Protein AF-A0A432UF17-F1 (afdb_monomer_lite)

Secondary structure (DSSP, 8-state):
---HHHHH-TT-PPPPGGG--EETTTEE--HHHHHHHH---TT--STT-EEEEEEEEEHHHHHHHHTT-HHHHHHHHHHHHHHHHHHHHHHHHHHHHHHHHH-HHHHHH---STTEEEEEEEE-HHHHHHHTT-TTGGGSHHHHHHHHHHHHHHHHHHHHHHHHHSS-EEEE----HHHHHHHHHHHHHHHHHHHHHHTTSS-S--SS-HHHHHHHHHHHHHHGGGGG---------

Sequence (237 aa):
KPSVYKQKNPYIKPFDEGMIYSNCCRMLFNISQVEAVTGSNPFHSGSGVGGIGVYAINMNRLLFLAKDDFDFLKEMINYLMDVGARALQRKREWLRKHWKDLFPYLSFYQKDDKSLFNIFSVVGVHEGMINAGFKGGLFNDDAKDYAHQIAQYLYEKLHQFMERDGVLYSLEYAPSENAACKMAQKDLSFANAVYEVIEGSRSLNISEDTVLNKFIERSILRFGSKLFDLVEVEGEG

Structure (mmCIF, N/CA/C/O backbone):
data_AF-A0A432UF17-F1
#
_entry.id   AF-A0A432UF17-F1
#
loop_
_atom_site.group_PDB
_atom_site.id
_atom_site.type_symbol
_atom_site.label_atom_id
_atom_site.label_alt_id
_atom_site.label_comp_id
_atom_site.label_asym_id
_atom_site.label_entity_id
_atom_site.label_seq_id
_atom_site.pdbx_PDB_ins_code
_atom_site.Cartn_x
_atom_site.Cartn_y
_atom_site.Cartn_z
_atom_site.occupancy
_atom_site.B_iso_or_equiv
_atom_site.auth_seq_id
_atom_site.auth_comp_id
_atom_site.auth_asym_id
_atom_site.auth_atom_id
_atom_site.pdbx_PDB_model_num
ATOM 1 N N . LYS A 1 1 ? -6.445 -30.522 -5.587 1.00 43.44 1 LYS A N 1
ATOM 2 C CA . LYS A 1 1 ? -7.810 -29.986 -5.834 1.00 43.44 1 LYS A CA 1
ATOM 3 C C . LYS A 1 1 ? -7.670 -28.637 -6.538 1.00 43.44 1 LYS A C 1
ATOM 5 O O . LYS A 1 1 ? -6.742 -27.920 -6.175 1.00 43.44 1 LYS A O 1
ATOM 10 N N . PRO A 1 2 ? -8.505 -28.293 -7.534 1.00 58.16 2 PRO A N 1
ATOM 11 C CA . PRO A 1 2 ? -8.496 -26.948 -8.102 1.00 58.16 2 PRO A CA 1
ATOM 12 C C . PRO A 1 2 ? -8.744 -25.934 -6.979 1.00 58.16 2 PRO A C 1
ATOM 14 O O . PRO A 1 2 ? -9.627 -26.143 -6.151 1.00 58.16 2 PRO A O 1
ATOM 17 N N . SER A 1 3 ? -7.930 -24.883 -6.909 1.00 64.06 3 SER A N 1
ATOM 18 C CA . SER A 1 3 ? -8.107 -23.824 -5.913 1.00 64.06 3 SER A CA 1
ATOM 19 C C . SER A 1 3 ? -9.424 -23.095 -6.181 1.00 64.06 3 SER A C 1
ATOM 21 O O . SER A 1 3 ? -9.610 -22.578 -7.283 1.00 64.06 3 SER A O 1
ATOM 23 N N . VAL A 1 4 ? -10.319 -23.028 -5.187 1.00 73.38 4 VAL A N 1
ATOM 24 C CA . VAL A 1 4 ? -11.588 -22.273 -5.266 1.00 73.38 4 VAL A CA 1
ATOM 25 C C . VAL A 1 4 ? -11.324 -20.809 -5.646 1.00 73.38 4 VAL A C 1
ATOM 27 O O . VAL A 1 4 ? -12.081 -20.203 -6.398 1.00 73.38 4 VAL A O 1
ATOM 30 N N . TYR A 1 5 ? -10.174 -20.267 -5.240 1.00 66.06 5 TYR A N 1
ATOM 31 C CA . TYR A 1 5 ? -9.763 -18.901 -5.557 1.00 66.06 5 TYR A CA 1
ATOM 32 C C . TYR A 1 5 ? -9.500 -18.649 -7.050 1.00 66.06 5 TYR A C 1
ATOM 34 O O . TYR A 1 5 ? -9.606 -17.506 -7.484 1.00 66.06 5 TYR A O 1
ATOM 42 N N . LYS A 1 6 ? -9.214 -19.686 -7.856 1.00 63.66 6 LYS A N 1
ATOM 43 C CA . LYS A 1 6 ? -9.103 -19.546 -9.324 1.00 63.66 6 LYS A CA 1
ATOM 44 C C . LYS A 1 6 ? -10.455 -19.274 -9.987 1.00 63.66 6 LYS A C 1
ATOM 46 O O . LYS A 1 6 ? -10.492 -18.669 -11.046 1.00 63.66 6 LYS A O 1
ATOM 51 N N . GLN A 1 7 ? -11.553 -19.737 -9.385 1.00 66.75 7 GLN A N 1
ATOM 52 C CA . GLN A 1 7 ? -12.904 -19.452 -9.882 1.00 66.75 7 GLN A CA 1
ATOM 53 C C . GLN A 1 7 ? -13.357 -18.048 -9.483 1.00 66.75 7 GLN A C 1
ATOM 55 O O . GLN A 1 7 ? -14.086 -17.405 -10.229 1.00 66.75 7 GLN A O 1
ATOM 60 N N . LYS A 1 8 ? -12.915 -17.579 -8.310 1.00 67.38 8 LYS A N 1
ATOM 61 C CA . LYS A 1 8 ? -13.297 -16.273 -7.776 1.00 67.38 8 LYS A CA 1
ATOM 62 C C . LYS A 1 8 ? -12.530 -15.123 -8.447 1.00 67.38 8 LYS A C 1
ATOM 64 O O . LYS A 1 8 ? -13.160 -14.137 -8.805 1.00 67.38 8 LYS A O 1
ATOM 69 N N . ASN A 1 9 ? -11.220 -15.252 -8.698 1.00 65.12 9 ASN A N 1
ATOM 70 C CA . ASN A 1 9 ? -10.409 -14.183 -9.299 1.00 65.12 9 ASN A CA 1
ATOM 71 C C . ASN A 1 9 ? -9.999 -14.489 -10.758 1.00 65.12 9 ASN A C 1
ATOM 73 O O . ASN A 1 9 ? -9.101 -15.312 -10.965 1.00 65.12 9 ASN A O 1
ATOM 77 N N . PRO A 1 10 ? -10.562 -13.784 -11.764 1.00 68.38 10 PRO A N 1
ATOM 78 C CA . PRO A 1 10 ? -10.253 -14.018 -13.180 1.00 68.38 10 PRO A CA 1
ATOM 79 C C . PRO A 1 10 ? -8.818 -13.620 -13.569 1.00 68.38 10 PRO A C 1
ATOM 81 O O . PRO A 1 10 ? -8.320 -14.041 -14.615 1.00 68.38 10 PRO A O 1
ATOM 84 N N . TYR A 1 11 ? -8.135 -12.834 -12.732 1.00 65.38 11 TYR A N 1
ATOM 85 C CA . TYR A 1 11 ? -6.747 -12.424 -12.934 1.00 65.38 11 TYR A CA 1
ATOM 86 C C . TYR A 1 11 ? -5.737 -13.476 -12.450 1.00 65.38 11 TYR A C 1
ATOM 88 O O . TYR A 1 11 ? -4.588 -13.456 -12.893 1.00 65.38 11 TYR A O 1
ATOM 96 N N . ILE A 1 12 ? -6.140 -14.427 -11.591 1.00 62.22 12 ILE A N 1
ATOM 97 C CA . ILE A 1 12 ? -5.272 -15.535 -11.156 1.00 62.22 12 ILE A CA 1
ATOM 98 C C . ILE A 1 12 ? -5.230 -16.588 -12.263 1.00 62.22 12 ILE A C 1
ATOM 100 O O . ILE A 1 12 ? -5.958 -17.584 -12.258 1.00 62.22 12 ILE A O 1
ATOM 104 N N . LYS A 1 13 ? -4.331 -16.380 -13.222 1.00 60.72 13 LYS A N 1
ATOM 105 C CA . LYS A 1 13 ? -3.987 -17.401 -14.211 1.00 60.72 13 LYS A CA 1
ATOM 106 C C . LYS A 1 13 ? -2.941 -18.346 -13.611 1.00 60.72 13 LYS A C 1
ATOM 108 O O . LYS A 1 13 ? -2.015 -17.870 -12.953 1.00 60.72 13 LYS A O 1
ATOM 113 N N . PRO A 1 14 ? -3.068 -19.676 -13.790 1.00 54.44 14 PRO A N 1
ATOM 114 C CA . PRO A 1 14 ? -1.974 -20.587 -13.478 1.00 54.44 14 PRO A CA 1
ATOM 115 C C . PRO A 1 14 ? -0.735 -20.114 -14.237 1.00 54.44 14 PRO A C 1
ATOM 117 O O . PRO A 1 14 ? -0.811 -19.895 -15.446 1.00 54.44 14 PRO A O 1
ATOM 120 N N . PHE A 1 15 ? 0.373 -19.914 -13.532 1.00 55.66 15 PHE A N 1
ATOM 121 C CA . PHE A 1 15 ? 1.648 -19.738 -14.206 1.00 55.66 15 PHE A CA 1
ATOM 122 C C . PHE A 1 15 ? 1.973 -21.033 -14.964 1.00 55.66 15 PHE A C 1
ATOM 124 O O . PHE A 1 15 ? 1.706 -22.121 -14.450 1.00 55.66 15 PHE A O 1
ATOM 131 N N . ASP A 1 16 ? 2.519 -20.917 -16.172 1.00 57.22 16 ASP A N 1
ATOM 132 C CA . ASP A 1 16 ? 3.169 -22.053 -16.823 1.00 57.22 16 ASP A CA 1
ATOM 133 C C . ASP A 1 16 ? 4.426 -22.384 -16.011 1.00 57.22 16 ASP A C 1
ATOM 135 O O . ASP A 1 16 ? 5.262 -21.508 -15.796 1.00 57.22 16 ASP A O 1
ATOM 139 N N . GLU A 1 17 ? 4.534 -23.616 -15.510 1.00 53.94 17 GLU A N 1
ATOM 140 C CA . GLU A 1 17 ? 5.629 -24.054 -14.635 1.00 53.94 17 GLU A CA 1
ATOM 141 C C . GLU A 1 17 ? 7.004 -23.873 -15.296 1.00 53.94 17 GLU A C 1
ATOM 143 O O . GLU A 1 17 ? 7.976 -23.585 -14.599 1.00 53.94 17 GLU A O 1
ATOM 148 N N . GLY A 1 18 ? 7.084 -23.952 -16.631 1.00 56.78 18 GLY A N 1
ATOM 149 C CA . GLY A 1 18 ? 8.314 -23.685 -17.386 1.00 56.78 18 GLY A CA 1
ATOM 150 C C . GLY A 1 18 ? 8.698 -22.202 -17.472 1.00 56.78 18 GLY A C 1
ATOM 151 O O . GLY A 1 18 ? 9.812 -21.884 -17.881 1.00 56.78 18 GLY A O 1
ATOM 152 N N . MET A 1 19 ? 7.794 -21.302 -17.075 1.00 50.56 19 MET A N 1
ATOM 153 C CA . MET A 1 19 ? 7.903 -19.847 -17.222 1.00 50.56 19 MET A CA 1
ATOM 154 C C . MET A 1 19 ? 7.902 -19.103 -15.875 1.00 50.56 19 MET A C 1
ATOM 156 O O . MET A 1 19 ? 7.700 -17.887 -15.836 1.00 50.56 19 MET A O 1
ATOM 160 N N . ILE A 1 20 ? 8.113 -19.810 -14.760 1.00 52.66 20 ILE A N 1
ATOM 161 C CA . ILE A 1 20 ? 8.266 -19.210 -13.429 1.00 52.66 20 ILE A CA 1
ATOM 162 C C . ILE A 1 20 ? 9.752 -19.133 -13.099 1.00 52.66 20 ILE A C 1
ATOM 164 O O . ILE A 1 20 ? 10.395 -20.149 -12.843 1.00 52.66 20 ILE A O 1
ATOM 168 N N . TYR A 1 21 ? 10.284 -17.917 -13.024 1.00 54.19 21 TYR A N 1
ATOM 169 C CA . TYR A 1 21 ? 11.618 -17.675 -12.482 1.00 54.19 21 TYR A CA 1
ATOM 170 C C . TYR A 1 21 ? 11.508 -16.864 -11.195 1.00 54.19 21 TYR A C 1
ATOM 172 O O . TYR A 1 21 ? 10.8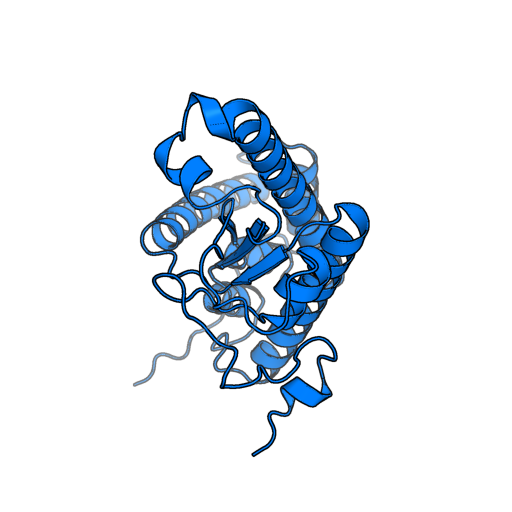16 -15.849 -11.143 1.00 54.19 21 TYR A O 1
ATOM 180 N N . SER A 1 22 ? 12.206 -17.308 -10.150 1.00 50.75 22 SER A N 1
ATOM 181 C CA . SER A 1 22 ? 12.380 -16.520 -8.935 1.00 50.75 22 SER A CA 1
ATOM 182 C C . SER A 1 22 ? 13.585 -15.601 -9.097 1.00 50.75 22 SER A C 1
ATOM 184 O O . SER A 1 22 ? 14.724 -16.072 -9.094 1.00 50.75 22 SER A O 1
ATOM 186 N N . ASN A 1 23 ? 13.349 -14.295 -9.190 1.00 56.03 23 ASN A N 1
ATOM 187 C CA . ASN A 1 23 ? 14.426 -13.314 -9.080 1.00 56.03 23 ASN A CA 1
ATOM 188 C C . ASN A 1 23 ? 14.520 -12.846 -7.619 1.00 56.03 23 ASN A C 1
ATOM 190 O O . ASN A 1 23 ? 13.610 -12.209 -7.094 1.00 56.03 23 ASN A O 1
ATOM 194 N N . CYS A 1 24 ? 15.621 -13.185 -6.944 1.00 61.66 24 CYS A N 1
ATOM 195 C CA . CYS A 1 24 ? 15.834 -12.954 -5.506 1.00 61.66 24 CYS A CA 1
ATOM 196 C C . CYS A 1 24 ? 14.867 -13.757 -4.602 1.00 61.66 24 CYS A C 1
ATOM 198 O O . CYS A 1 24 ? 14.551 -14.905 -4.898 1.00 61.66 24 CYS A O 1
ATOM 200 N N . CYS A 1 25 ? 14.463 -13.204 -3.450 1.00 53.62 25 CYS A N 1
ATOM 201 C CA . CYS A 1 25 ? 13.897 -13.977 -2.338 1.00 53.62 25 CYS A CA 1
ATOM 202 C C . CYS A 1 25 ? 12.529 -14.622 -2.627 1.00 53.62 25 CYS A C 1
ATOM 204 O O . CYS A 1 25 ? 12.272 -15.722 -2.143 1.00 53.62 25 CYS A O 1
ATOM 206 N N . ARG A 1 26 ? 11.623 -13.939 -3.346 1.00 59.12 26 ARG A N 1
ATOM 207 C CA . ARG A 1 26 ? 10.256 -14.445 -3.611 1.00 59.12 26 ARG A CA 1
ATOM 208 C C . ARG A 1 26 ? 9.525 -13.769 -4.785 1.00 59.12 26 ARG A C 1
ATOM 210 O O . ARG A 1 26 ? 8.308 -13.899 -4.879 1.00 59.12 26 ARG A O 1
ATOM 217 N N . MET A 1 27 ? 10.240 -13.044 -5.654 1.00 59.09 27 MET A N 1
ATOM 218 C CA . MET A 1 27 ? 9.647 -12.364 -6.815 1.00 59.09 27 MET A CA 1
ATOM 219 C C . MET A 1 27 ? 9.126 -13.416 -7.799 1.00 59.09 27 MET A C 1
ATOM 221 O O . MET A 1 27 ? 9.910 -14.232 -8.282 1.00 59.09 27 MET A O 1
ATOM 225 N N . LEU A 1 28 ? 7.825 -13.407 -8.086 1.00 59.22 28 LEU A N 1
ATOM 226 C CA . LEU A 1 28 ? 7.188 -14.302 -9.054 1.00 59.22 28 LEU A CA 1
ATOM 227 C C . LEU A 1 28 ? 6.555 -13.454 -10.156 1.00 59.22 28 LEU A C 1
ATOM 229 O O . LEU A 1 28 ? 5.745 -12.572 -9.874 1.00 59.22 28 LEU A O 1
ATOM 233 N N . PHE A 1 29 ? 6.901 -13.729 -11.408 1.00 63.50 29 PHE A N 1
ATOM 234 C CA . PHE A 1 29 ? 6.342 -13.037 -12.567 1.00 63.50 29 PHE A CA 1
ATOM 235 C C . PHE A 1 29 ? 5.969 -14.032 -13.662 1.00 63.50 29 PHE A C 1
ATOM 237 O O . PHE A 1 29 ? 6.517 -15.129 -13.743 1.00 63.50 29 PHE A O 1
ATOM 244 N N . ASN A 1 30 ? 5.011 -13.640 -14.501 1.00 63.38 30 ASN A N 1
ATOM 245 C CA . ASN A 1 30 ? 4.607 -14.413 -15.665 1.00 63.38 30 ASN A CA 1
ATOM 246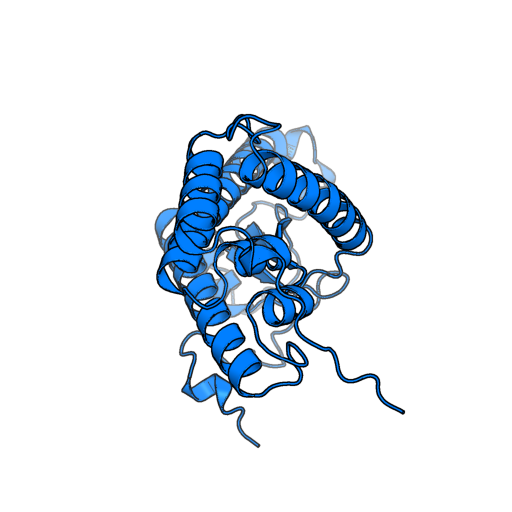 C C . ASN A 1 30 ? 5.343 -13.871 -16.895 1.00 63.38 30 ASN A C 1
ATOM 248 O O . ASN A 1 30 ? 5.147 -12.715 -17.272 1.00 63.38 30 ASN A O 1
ATOM 252 N N . ILE A 1 31 ? 6.170 -14.700 -17.532 1.00 58.03 31 ILE A N 1
ATOM 253 C CA . ILE A 1 31 ? 6.957 -14.295 -18.705 1.00 58.03 31 ILE A CA 1
ATOM 254 C C . ILE A 1 31 ? 6.070 -13.853 -19.864 1.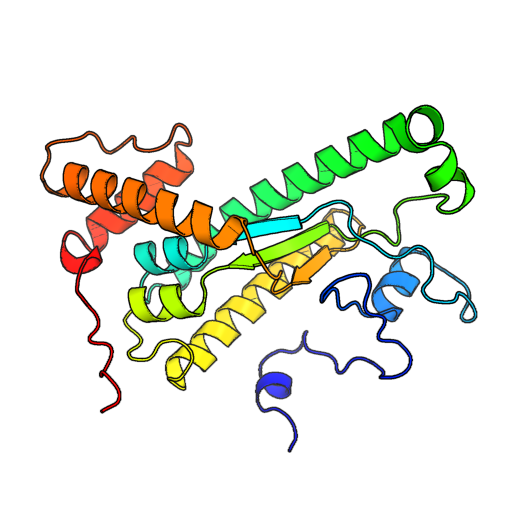00 58.03 31 ILE A C 1
ATOM 256 O O . ILE A 1 31 ? 6.439 -12.908 -20.546 1.00 58.03 31 ILE A O 1
ATOM 260 N N . SER A 1 32 ? 4.864 -14.400 -20.026 1.00 60.66 32 SER A N 1
ATOM 261 C CA . SER A 1 32 ? 3.942 -13.944 -21.073 1.00 60.66 32 SER A CA 1
ATOM 262 C C . SER A 1 32 ? 3.539 -12.474 -20.907 1.00 60.66 32 SER A C 1
ATOM 264 O O . SER A 1 32 ? 3.267 -11.794 -21.892 1.00 60.66 32 SER A O 1
ATOM 266 N N . GLN A 1 33 ? 3.518 -11.950 -19.672 1.00 60.19 33 GLN A N 1
ATOM 267 C CA . GLN A 1 33 ? 3.309 -10.515 -19.438 1.00 60.19 33 GLN A CA 1
ATOM 268 C C . GLN A 1 33 ? 4.535 -9.705 -19.860 1.00 60.19 33 GLN A C 1
ATOM 270 O O . GLN A 1 33 ? 4.385 -8.628 -20.429 1.00 60.19 33 GLN A O 1
ATOM 275 N N . VAL A 1 34 ? 5.736 -10.236 -19.617 1.00 57.94 34 VAL A N 1
ATOM 276 C CA . VAL A 1 34 ? 6.988 -9.624 -20.071 1.00 57.94 34 VAL A CA 1
ATOM 277 C C . VAL A 1 34 ? 7.033 -9.606 -21.598 1.00 57.94 34 VAL A C 1
ATOM 279 O O . VAL A 1 34 ? 7.179 -8.533 -22.168 1.00 57.94 34 VAL A O 1
ATOM 282 N N . GLU A 1 35 ? 6.805 -10.744 -22.256 1.00 60.91 35 GLU A N 1
ATOM 283 C CA . GLU A 1 35 ? 6.789 -10.892 -23.718 1.00 60.91 35 GLU A CA 1
ATOM 284 C C . GLU A 1 35 ? 5.790 -9.947 -24.394 1.00 60.91 35 GLU A C 1
ATOM 286 O O . GLU A 1 35 ? 6.118 -9.332 -25.410 1.00 60.91 35 GLU A O 1
ATOM 291 N N . ALA A 1 36 ? 4.600 -9.772 -23.806 1.00 59.34 36 ALA A N 1
ATOM 292 C CA . ALA A 1 36 ? 3.582 -8.856 -24.315 1.00 59.34 36 ALA A CA 1
ATOM 293 C C . ALA A 1 36 ? 4.041 -7.385 -24.335 1.00 59.34 36 ALA A C 1
ATOM 295 O O . ALA A 1 36 ? 3.570 -6.612 -25.167 1.00 59.34 36 ALA A O 1
ATOM 296 N N . VAL A 1 37 ? 4.958 -6.993 -23.442 1.00 56.41 37 VAL A N 1
ATOM 297 C CA . VAL A 1 37 ? 5.447 -5.607 -23.308 1.00 56.41 37 VAL A CA 1
ATOM 298 C C . VAL A 1 37 ? 6.818 -5.405 -23.963 1.00 56.41 37 VAL A C 1
ATOM 300 O O . VAL A 1 37 ? 7.095 -4.341 -24.520 1.00 56.41 37 VAL A O 1
ATOM 303 N N . THR A 1 38 ? 7.692 -6.410 -23.934 1.00 55.91 38 THR A N 1
ATOM 304 C CA . THR A 1 38 ? 9.033 -6.350 -24.536 1.00 55.91 38 THR A CA 1
ATOM 305 C C . THR A 1 38 ? 9.023 -6.665 -26.032 1.00 55.91 38 THR A C 1
ATOM 307 O O . THR A 1 38 ? 9.954 -6.265 -26.732 1.00 55.91 38 THR A O 1
ATOM 310 N N . GLY A 1 39 ? 7.987 -7.351 -26.535 1.00 51.50 39 GLY 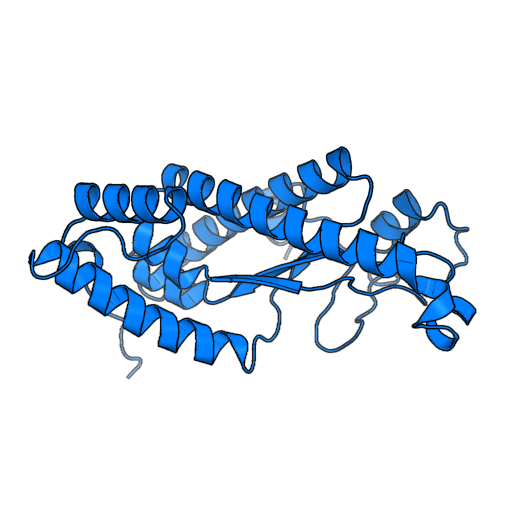A N 1
ATOM 311 C CA . GLY A 1 39 ? 7.895 -7.811 -27.923 1.00 51.50 39 GLY A CA 1
ATOM 312 C C . GLY A 1 39 ? 8.943 -8.870 -28.283 1.00 51.50 39 GLY A C 1
ATOM 313 O O . GLY A 1 39 ? 9.304 -9.005 -29.452 1.00 51.50 39 GLY A O 1
ATOM 314 N N . SER A 1 40 ? 9.502 -9.574 -27.292 1.00 45.88 40 SER A N 1
ATOM 315 C CA . SER A 1 40 ? 10.667 -10.437 -27.493 1.00 45.88 40 SER A CA 1
ATOM 316 C C . SER A 1 40 ? 10.320 -11.834 -28.015 1.00 45.88 40 SER A C 1
ATOM 318 O O . SER A 1 40 ? 9.384 -12.484 -27.569 1.00 45.88 40 SER A O 1
ATOM 320 N N . ASN A 1 41 ? 11.162 -12.268 -28.955 1.00 43.56 41 ASN A N 1
ATOM 321 C CA . ASN A 1 41 ? 11.283 -13.585 -29.580 1.00 43.56 41 ASN A CA 1
ATOM 322 C C . ASN A 1 41 ? 11.096 -14.754 -28.573 1.00 43.56 41 ASN A C 1
ATOM 324 O O . ASN A 1 41 ? 11.746 -14.699 -27.527 1.00 43.56 41 ASN A O 1
ATOM 328 N N . PRO A 1 42 ? 10.341 -15.830 -28.895 1.00 42.50 42 PRO A N 1
ATOM 329 C CA . PRO A 1 42 ? 10.073 -17.007 -28.033 1.00 42.50 42 PRO A CA 1
ATOM 330 C C . PRO A 1 42 ? 11.302 -17.810 -27.541 1.00 42.50 42 PRO A C 1
ATOM 332 O O . PRO A 1 42 ? 11.162 -18.887 -26.969 1.00 42.50 42 PRO A O 1
ATOM 335 N N . PHE A 1 43 ? 12.517 -17.299 -27.754 1.00 41.44 43 PHE A N 1
ATOM 336 C CA . PHE A 1 43 ? 13.793 -17.861 -27.302 1.00 41.44 43 PHE A CA 1
ATOM 337 C C . PHE A 1 43 ? 14.524 -16.965 -26.284 1.00 41.44 43 PHE A C 1
ATOM 339 O O . PHE A 1 43 ? 15.674 -17.240 -25.940 1.00 41.44 43 PHE A O 1
ATOM 346 N N . HIS A 1 44 ? 13.908 -15.872 -25.816 1.00 46.19 44 HIS A N 1
ATOM 347 C CA . HIS A 1 44 ? 14.497 -15.023 -24.780 1.00 46.19 44 HIS A CA 1
ATOM 348 C C . HIS A 1 44 ? 14.402 -15.740 -23.425 1.00 46.19 44 HIS A C 1
ATOM 350 O O . HIS A 1 44 ? 13.353 -15.775 -22.791 1.00 46.19 44 HIS A O 1
ATOM 356 N N . SER A 1 45 ? 15.510 -16.332 -22.976 1.00 47.53 45 SER A N 1
ATOM 357 C CA . SER A 1 45 ? 15.682 -16.770 -21.586 1.00 47.53 45 SER A CA 1
ATOM 358 C C . SER A 1 45 ? 15.259 -15.634 -20.649 1.00 47.53 45 SER A C 1
ATOM 360 O O . SER A 1 45 ? 15.678 -14.508 -20.914 1.00 47.53 45 SER A O 1
ATOM 362 N N . GLY A 1 46 ? 14.509 -15.895 -19.570 1.00 54.28 46 GLY A N 1
ATOM 363 C CA . GLY A 1 46 ? 14.018 -14.912 -18.575 1.00 54.28 46 GLY A CA 1
ATOM 364 C C . GLY A 1 46 ? 15.075 -14.067 -17.826 1.00 54.28 46 GLY A C 1
ATOM 365 O O . GLY A 1 46 ? 14.821 -13.564 -16.734 1.00 54.28 46 GLY A O 1
ATOM 366 N N . SER A 1 47 ? 16.270 -13.921 -18.397 1.00 59.06 47 SER A N 1
ATOM 367 C CA . SER A 1 47 ? 17.316 -12.962 -18.064 1.00 59.06 47 SER A CA 1
ATOM 368 C C . SER A 1 47 ? 16.867 -11.520 -18.340 1.00 59.06 47 SER A C 1
ATOM 370 O O . SER A 1 47 ? 16.113 -11.256 -19.274 1.00 59.06 47 SER A O 1
ATOM 372 N N . GLY A 1 48 ? 17.338 -10.576 -17.521 1.00 68.06 48 GLY A N 1
ATOM 373 C CA . GLY A 1 48 ? 16.993 -9.154 -17.643 1.00 68.06 48 GLY A CA 1
ATOM 374 C C . GLY A 1 48 ? 15.638 -8.767 -17.038 1.00 68.06 48 GLY A C 1
ATOM 375 O O . GLY A 1 48 ? 15.179 -7.650 -17.250 1.00 68.06 48 GLY A O 1
ATOM 376 N N . VAL A 1 49 ? 14.984 -9.646 -16.276 1.00 74.50 49 VAL A N 1
ATOM 377 C CA . VAL A 1 49 ? 13.760 -9.315 -15.525 1.00 74.50 49 VAL A CA 1
ATOM 378 C C . VAL A 1 49 ? 14.118 -8.855 -14.110 1.00 74.50 49 VAL A C 1
ATOM 380 O O . VAL A 1 49 ? 15.031 -9.387 -13.484 1.00 74.50 49 VAL A O 1
ATOM 383 N N . GLY A 1 50 ? 13.399 -7.871 -13.577 1.00 81.12 50 GLY A N 1
ATOM 384 C CA . GLY A 1 50 ? 13.643 -7.357 -12.229 1.00 81.12 50 GLY A CA 1
ATOM 385 C C . GLY A 1 50 ? 12.632 -6.296 -11.817 1.00 81.12 50 GLY A C 1
ATOM 386 O O . GLY A 1 50 ? 11.602 -6.138 -12.461 1.00 81.12 50 GLY A O 1
ATOM 387 N N . GLY A 1 51 ? 12.918 -5.552 -10.750 1.00 88.38 51 GLY A N 1
ATOM 388 C CA . GLY A 1 51 ? 12.054 -4.478 -10.256 1.00 88.38 51 GLY A CA 1
ATOM 389 C C . GLY A 1 51 ? 12.712 -3.102 -10.337 1.00 88.38 51 GLY A C 1
ATOM 390 O O . GLY A 1 51 ? 13.864 -2.940 -9.943 1.00 88.38 51 GLY A O 1
ATOM 391 N N . ILE A 1 52 ? 11.964 -2.083 -10.763 1.00 92.75 52 ILE A N 1
ATOM 392 C CA . ILE A 1 52 ? 12.344 -0.669 -10.588 1.00 92.75 52 ILE A CA 1
ATOM 393 C C . ILE A 1 52 ? 12.392 -0.311 -9.103 1.00 92.75 52 ILE A C 1
ATOM 395 O O . ILE A 1 52 ? 13.246 0.450 -8.637 1.00 92.75 52 ILE A O 1
ATOM 399 N N . GLY A 1 53 ? 11.455 -0.850 -8.336 1.00 92.94 53 GLY A N 1
ATOM 400 C CA . GLY A 1 53 ? 11.339 -0.634 -6.908 1.00 92.94 53 GLY A CA 1
ATOM 401 C C . GLY A 1 53 ? 10.090 -1.301 -6.362 1.00 92.94 53 GLY A C 1
ATOM 402 O O . GLY A 1 53 ? 9.206 -1.688 -7.125 1.00 92.94 53 GLY A O 1
ATOM 403 N N . VAL A 1 54 ? 10.046 -1.399 -5.035 1.00 93.75 54 VAL A N 1
ATOM 404 C CA . VAL A 1 54 ? 8.928 -1.965 -4.283 1.00 93.75 54 VAL A CA 1
ATOM 405 C C . VAL A 1 54 ? 8.280 -0.857 -3.458 1.00 93.75 54 VAL A C 1
ATOM 407 O O . VAL A 1 54 ? 8.966 -0.179 -2.691 1.00 93.75 54 VAL A O 1
ATOM 410 N N . TYR A 1 55 ? 6.969 -0.680 -3.605 1.00 96.81 55 TYR A N 1
ATOM 411 C CA . TYR A 1 55 ? 6.147 0.186 -2.765 1.00 96.81 55 TYR A CA 1
ATOM 412 C C . TYR A 1 55 ? 5.279 -0.681 -1.846 1.00 96.81 55 TYR A C 1
ATOM 414 O O . TYR A 1 55 ? 4.369 -1.369 -2.306 1.00 96.81 55 TYR A O 1
ATOM 422 N N . ALA A 1 56 ? 5.590 -0.684 -0.548 1.00 95.75 56 ALA A N 1
ATOM 423 C CA . ALA A 1 56 ? 4.912 -1.520 0.438 1.00 95.75 56 ALA A CA 1
ATOM 424 C C . ALA A 1 56 ? 3.737 -0.779 1.098 1.00 95.75 56 ALA A C 1
ATOM 426 O O . ALA A 1 56 ? 3.922 0.266 1.723 1.00 95.75 56 ALA A O 1
ATOM 427 N N . ILE A 1 57 ? 2.540 -1.350 0.988 1.00 97.06 57 ILE A N 1
ATOM 428 C CA . ILE A 1 57 ? 1.297 -0.871 1.590 1.00 97.06 57 ILE A CA 1
ATOM 429 C C . ILE A 1 57 ? 1.131 -1.535 2.958 1.00 97.06 57 ILE A C 1
ATOM 431 O O . ILE A 1 57 ? 1.113 -2.763 3.070 1.00 97.06 57 ILE A O 1
ATOM 435 N N . ASN A 1 58 ? 0.984 -0.713 3.996 1.00 97.50 58 ASN A N 1
ATOM 436 C CA . ASN A 1 58 ? 0.674 -1.179 5.342 1.00 97.50 58 ASN A CA 1
ATOM 437 C C . ASN A 1 58 ? -0.825 -1.514 5.448 1.00 97.50 58 ASN A C 1
ATOM 439 O O . ASN A 1 58 ? -1.647 -0.642 5.737 1.00 97.50 58 ASN A O 1
ATOM 443 N N . MET A 1 59 ? -1.172 -2.778 5.208 1.00 97.44 59 MET A N 1
ATOM 444 C CA . MET A 1 59 ? -2.554 -3.256 5.272 1.00 97.44 59 MET A CA 1
ATOM 445 C C . MET A 1 59 ? -3.085 -3.310 6.699 1.00 97.44 59 MET A C 1
ATOM 447 O O . MET A 1 59 ? -4.282 -3.112 6.890 1.00 97.44 59 MET A O 1
ATOM 451 N N . ASN A 1 60 ? -2.210 -3.501 7.689 1.00 96.88 60 ASN A N 1
ATOM 452 C CA . ASN A 1 60 ? -2.593 -3.482 9.095 1.00 96.88 60 ASN A CA 1
ATOM 453 C C . ASN A 1 60 ? -3.257 -2.149 9.468 1.00 96.88 60 ASN A C 1
ATOM 455 O O . ASN A 1 60 ? -4.366 -2.122 9.996 1.00 96.88 60 ASN A O 1
ATOM 459 N N . ARG A 1 61 ? -2.627 -1.030 9.094 1.00 97.38 61 ARG A N 1
ATOM 460 C CA . ARG A 1 61 ? -3.178 0.311 9.336 1.00 97.38 61 ARG A CA 1
ATOM 461 C C . ARG A 1 61 ? -4.470 0.576 8.572 1.00 97.38 61 ARG A C 1
ATOM 463 O O . ARG A 1 61 ? -5.386 1.185 9.117 1.00 97.38 61 ARG A O 1
ATOM 470 N N . LEU A 1 62 ? -4.538 0.153 7.311 1.00 98.12 62 LEU A N 1
ATOM 471 C CA . LEU A 1 62 ? -5.736 0.363 6.503 1.00 98.12 62 LEU A CA 1
ATOM 472 C C . LEU A 1 62 ? -6.936 -0.384 7.074 1.00 98.12 62 LEU A C 1
ATOM 474 O O . LEU A 1 62 ? -8.013 0.190 7.171 1.00 98.12 62 LEU A O 1
ATOM 478 N N . LEU A 1 63 ? -6.739 -1.634 7.487 1.00 97.44 63 LEU A N 1
ATOM 479 C CA . LEU A 1 63 ? -7.792 -2.460 8.067 1.00 97.44 63 LEU A CA 1
ATOM 480 C C . LEU A 1 63 ? -8.145 -2.035 9.499 1.00 97.44 63 LEU A C 1
ATOM 482 O O . LEU A 1 63 ? -9.304 -2.133 9.884 1.00 97.44 63 LEU A O 1
ATOM 486 N N . PHE A 1 64 ? -7.203 -1.461 10.252 1.00 97.12 64 PHE A N 1
ATOM 487 C CA . PHE A 1 64 ? -7.509 -0.787 11.516 1.00 97.12 64 PHE A CA 1
ATOM 488 C C . PHE A 1 64 ? -8.483 0.389 11.327 1.00 97.12 64 PHE A C 1
ATOM 490 O O . PHE A 1 64 ? -9.429 0.515 12.099 1.00 97.12 64 PHE A O 1
ATOM 497 N N . LEU A 1 65 ? -8.280 1.221 10.296 1.00 97.56 65 LEU A N 1
ATOM 498 C CA . LEU A 1 65 ? -9.142 2.377 10.008 1.00 97.56 65 LEU A CA 1
ATOM 499 C C . LEU A 1 65 ? -10.462 1.993 9.328 1.00 97.56 65 LEU A C 1
ATOM 501 O O . LEU A 1 65 ? -11.507 2.550 9.645 1.00 97.56 65 LEU A O 1
ATOM 505 N N . ALA A 1 66 ? -10.421 1.071 8.367 1.00 97.12 66 ALA A N 1
ATOM 506 C CA . ALA A 1 66 ? -11.600 0.674 7.603 1.00 97.12 66 ALA A CA 1
ATOM 507 C C . ALA A 1 66 ? -12.502 -0.305 8.357 1.00 97.12 66 ALA A C 1
ATOM 509 O O . ALA A 1 66 ? -13.708 -0.319 8.123 1.00 97.12 66 ALA A O 1
ATOM 510 N N . LYS A 1 67 ? -11.921 -1.131 9.233 1.00 92.94 67 LYS A N 1
ATOM 511 C CA . LYS A 1 67 ? -12.577 -2.308 9.803 1.00 92.94 67 LYS A CA 1
ATOM 512 C C . LYS A 1 67 ? -13.166 -3.189 8.688 1.00 92.94 67 LYS A C 1
ATOM 514 O O . LYS A 1 67 ? -12.439 -3.599 7.779 1.00 92.94 67 LYS A O 1
ATOM 519 N N . ASP A 1 68 ? -14.466 -3.450 8.736 1.00 86.75 68 ASP A N 1
ATOM 520 C CA . ASP A 1 68 ? -15.235 -4.214 7.755 1.00 86.75 68 ASP A CA 1
ATOM 521 C C . ASP A 1 68 ? -15.815 -3.351 6.612 1.00 86.75 68 ASP A C 1
ATOM 523 O O . ASP A 1 68 ? -16.459 -3.878 5.704 1.00 86.75 68 ASP A O 1
ATOM 527 N N . ASP A 1 69 ? -15.566 -2.033 6.596 1.00 95.19 69 ASP A N 1
ATOM 528 C CA . ASP A 1 69 ? -16.012 -1.148 5.516 1.00 95.19 69 ASP A CA 1
ATOM 529 C C . ASP A 1 69 ? -15.107 -1.262 4.281 1.00 95.19 69 ASP A C 1
ATOM 531 O O . ASP A 1 69 ? -14.104 -0.553 4.124 1.00 95.19 69 ASP A O 1
ATOM 535 N N . PHE A 1 70 ? -15.497 -2.147 3.365 1.00 96.31 70 PHE A N 1
ATOM 536 C CA . PHE A 1 70 ? -14.754 -2.376 2.131 1.00 96.31 70 PHE A CA 1
ATOM 537 C C . PHE A 1 70 ? -14.739 -1.167 1.186 1.00 96.31 70 PHE A C 1
ATOM 539 O O . PHE A 1 70 ? -13.743 -0.945 0.498 1.00 96.31 70 PHE A O 1
ATOM 546 N N . ASP A 1 71 ? -15.802 -0.360 1.136 1.00 97.75 71 ASP A N 1
ATOM 547 C CA . ASP A 1 71 ? -15.835 0.823 0.269 1.00 97.75 71 ASP A CA 1
ATOM 548 C C . ASP A 1 71 ? -14.846 1.879 0.758 1.00 97.75 71 ASP A C 1
ATOM 550 O O . ASP A 1 71 ? -14.058 2.414 -0.028 1.00 97.75 71 ASP A O 1
ATOM 554 N N . PHE A 1 72 ? -14.797 2.096 2.071 1.00 98.00 72 PHE A N 1
ATOM 555 C CA . PHE A 1 72 ? -13.809 2.982 2.670 1.00 98.00 72 PHE A CA 1
ATOM 556 C C . PHE A 1 72 ? -12.373 2.452 2.503 1.00 98.00 72 PHE A C 1
ATOM 558 O O . PHE A 1 72 ? -11.461 3.219 2.175 1.00 98.00 72 PHE A O 1
ATOM 565 N N . LEU A 1 73 ? -12.161 1.137 2.627 1.00 98.31 73 LEU A N 1
ATOM 566 C CA . LEU A 1 73 ? -10.868 0.515 2.335 1.00 98.31 73 LEU A CA 1
ATOM 567 C C . LEU A 1 73 ? -10.431 0.755 0.880 1.00 98.31 73 LEU A C 1
ATOM 569 O O . LEU A 1 73 ? -9.278 1.122 0.636 1.00 98.31 73 LEU A O 1
ATOM 573 N N . LYS A 1 74 ? -11.343 0.597 -0.089 1.00 98.44 74 LYS A N 1
ATOM 574 C CA . LYS A 1 74 ? -11.070 0.829 -1.518 1.00 98.44 74 LYS A CA 1
ATOM 575 C C . LYS A 1 74 ? -10.649 2.269 -1.806 1.00 98.44 74 LYS A C 1
ATOM 577 O O . LYS A 1 74 ? -9.760 2.477 -2.635 1.00 98.44 74 LYS A O 1
ATOM 582 N N . GLU A 1 75 ? -11.243 3.255 -1.135 1.00 98.50 75 GLU A N 1
ATOM 583 C CA . GLU A 1 75 ? -10.845 4.665 -1.253 1.00 98.50 75 GLU A CA 1
ATOM 584 C C . GLU A 1 75 ? -9.403 4.896 -0.776 1.00 98.50 75 GLU A C 1
ATOM 586 O O . GLU A 1 75 ? -8.607 5.519 -1.486 1.00 98.50 75 GLU A O 1
ATOM 591 N N . MET A 1 76 ? -9.032 4.341 0.383 1.00 98.56 76 MET A N 1
ATOM 592 C CA . MET A 1 76 ? -7.666 4.454 0.904 1.00 98.56 76 MET A CA 1
ATOM 593 C C . MET A 1 76 ? -6.650 3.723 0.018 1.00 98.56 76 MET A C 1
ATOM 595 O O . MET A 1 76 ? -5.581 4.266 -0.274 1.00 98.56 76 MET A O 1
ATOM 599 N N . ILE A 1 77 ? -6.992 2.519 -0.457 1.00 98.44 77 ILE A N 1
ATOM 600 C CA . ILE A 1 77 ? -6.169 1.761 -1.408 1.00 98.44 77 ILE A CA 1
ATOM 601 C C . ILE A 1 77 ? -5.967 2.565 -2.695 1.00 98.44 77 ILE A C 1
ATOM 603 O O . ILE A 1 77 ? -4.831 2.685 -3.149 1.00 98.44 77 ILE A O 1
ATOM 607 N N . ASN A 1 78 ? -7.024 3.159 -3.261 1.00 98.44 78 ASN A N 1
ATOM 608 C CA . ASN A 1 78 ? -6.924 3.993 -4.463 1.00 98.44 78 ASN A CA 1
ATOM 609 C C . ASN A 1 78 ? -5.914 5.123 -4.286 1.00 98.44 78 ASN A C 1
ATOM 611 O O . ASN A 1 78 ? -5.045 5.310 -5.139 1.00 98.44 78 ASN A O 1
ATOM 615 N N . TYR A 1 79 ? -6.023 5.856 -3.178 1.00 98.56 79 TYR A N 1
ATOM 616 C CA . TYR A 1 79 ? -5.135 6.972 -2.894 1.00 98.56 79 TYR A CA 1
ATOM 617 C C . TYR A 1 79 ? -3.674 6.520 -2.772 1.00 98.56 79 TYR A C 1
ATOM 619 O O . TYR A 1 79 ? -2.795 7.040 -3.463 1.00 98.56 79 TYR A O 1
ATOM 627 N N . LEU A 1 80 ? -3.411 5.508 -1.940 1.00 98.31 80 LEU A N 1
ATOM 628 C CA . LEU A 1 80 ? -2.054 5.023 -1.687 1.00 98.31 80 LEU A CA 1
ATOM 629 C C . LEU A 1 80 ? -1.422 4.370 -2.917 1.00 98.31 80 LEU A C 1
ATOM 631 O O . LEU A 1 80 ? -0.236 4.570 -3.177 1.00 98.31 80 LEU A O 1
ATOM 635 N N . MET A 1 81 ? -2.199 3.616 -3.695 1.00 98.38 81 MET A N 1
ATOM 636 C CA . MET A 1 81 ? -1.710 3.011 -4.929 1.00 98.38 81 MET A CA 1
ATOM 637 C C . MET A 1 81 ? -1.416 4.056 -6.002 1.00 98.38 81 MET A C 1
ATOM 639 O O . MET A 1 81 ? -0.418 3.915 -6.702 1.00 98.38 81 MET A O 1
ATOM 643 N N . ASP A 1 82 ? -2.207 5.127 -6.118 1.00 98.31 82 ASP A N 1
ATOM 644 C CA . ASP A 1 82 ? -1.882 6.213 -7.048 1.00 98.31 82 ASP A CA 1
ATOM 645 C C . ASP A 1 82 ? -0.600 6.957 -6.634 1.00 98.31 82 ASP A C 1
ATOM 647 O O . ASP A 1 82 ? 0.280 7.197 -7.467 1.00 98.31 82 ASP A O 1
ATOM 651 N N . VAL A 1 83 ? -0.437 7.253 -5.337 1.00 98.12 83 VAL A N 1
ATOM 652 C CA . VAL A 1 83 ? 0.812 7.811 -4.786 1.00 98.12 83 VAL A CA 1
ATOM 653 C C . VAL A 1 83 ? 1.999 6.896 -5.098 1.00 98.12 83 VAL A C 1
ATOM 655 O O . VAL A 1 83 ? 3.016 7.364 -5.618 1.00 98.12 83 VAL A O 1
ATOM 658 N N . GLY A 1 84 ? 1.866 5.596 -4.824 1.00 98.00 84 GLY A N 1
ATOM 659 C CA . GLY A 1 84 ? 2.903 4.602 -5.083 1.00 98.00 84 GLY A CA 1
ATOM 660 C C . GLY A 1 84 ? 3.248 4.479 -6.566 1.00 98.00 84 GLY A C 1
ATOM 661 O O . GLY A 1 84 ? 4.426 4.494 -6.921 1.00 98.00 84 GLY A O 1
ATOM 662 N N . ALA A 1 85 ? 2.245 4.452 -7.446 1.00 98.00 85 ALA A N 1
ATOM 663 C CA . ALA A 1 85 ? 2.443 4.366 -8.889 1.00 98.00 85 ALA A CA 1
ATOM 664 C C . ALA A 1 85 ? 3.201 5.595 -9.401 1.00 98.00 85 ALA A C 1
ATOM 666 O O . ALA A 1 85 ? 4.216 5.455 -10.081 1.00 98.00 85 ALA A O 1
ATOM 667 N N . ARG A 1 86 ? 2.795 6.805 -8.989 1.00 98.00 86 ARG A N 1
ATOM 668 C CA . ARG A 1 86 ? 3.511 8.043 -9.334 1.00 98.00 86 ARG A CA 1
ATOM 669 C C . ARG A 1 86 ? 4.947 8.055 -8.810 1.00 98.00 86 ARG A C 1
ATOM 671 O O . ARG A 1 86 ? 5.836 8.551 -9.498 1.00 98.00 86 ARG A O 1
ATOM 678 N N . ALA A 1 87 ? 5.198 7.536 -7.608 1.00 98.19 87 ALA A N 1
ATOM 679 C CA . ALA A 1 87 ? 6.549 7.450 -7.053 1.00 98.19 87 ALA A CA 1
ATOM 680 C C . ALA A 1 87 ? 7.436 6.477 -7.851 1.00 98.19 87 ALA A C 1
ATOM 682 O O . ALA A 1 87 ? 8.566 6.819 -8.206 1.00 98.19 87 ALA A O 1
ATOM 683 N N . LEU A 1 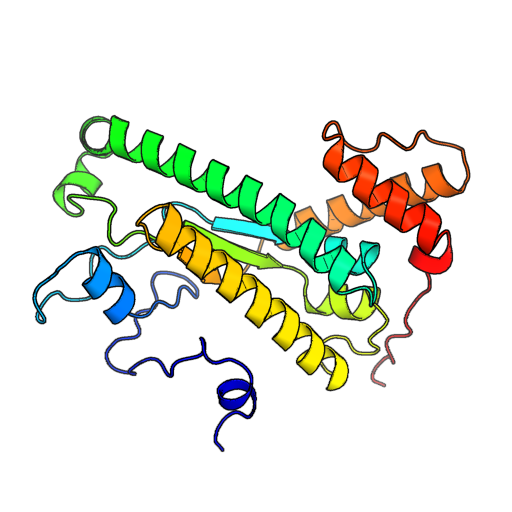88 ? 6.914 5.292 -8.180 1.00 97.94 88 LEU A N 1
ATOM 684 C CA . LEU A 1 88 ? 7.623 4.284 -8.970 1.00 97.94 88 LEU A CA 1
ATOM 685 C C . LEU A 1 88 ? 7.879 4.763 -10.407 1.00 97.94 88 LEU A C 1
ATOM 687 O O . LEU A 1 88 ? 8.987 4.581 -10.909 1.00 97.94 88 LEU A O 1
ATOM 691 N N . GLN A 1 89 ? 6.921 5.452 -11.037 1.00 97.62 89 GLN A N 1
ATOM 692 C CA . GLN A 1 89 ? 7.108 6.056 -12.362 1.00 97.62 89 GLN A CA 1
ATOM 693 C C . GLN A 1 89 ? 8.168 7.156 -12.361 1.00 97.62 89 GLN A C 1
ATOM 695 O O . GLN A 1 89 ? 9.072 7.131 -13.189 1.00 97.62 89 GLN A O 1
ATOM 700 N N . ARG A 1 90 ? 8.150 8.067 -11.380 1.00 97.88 90 ARG A N 1
ATOM 701 C CA . ARG A 1 90 ? 9.213 9.080 -11.253 1.00 97.88 90 ARG A CA 1
ATOM 702 C C . ARG A 1 90 ? 10.589 8.448 -11.077 1.00 97.88 90 ARG A C 1
ATOM 704 O O . ARG A 1 90 ? 11.561 8.903 -11.678 1.00 97.88 90 ARG A O 1
ATOM 711 N N . LYS A 1 91 ? 10.685 7.378 -10.279 1.00 97.25 91 LYS A N 1
ATOM 712 C CA . LYS A 1 91 ? 11.931 6.616 -10.136 1.00 97.25 91 LYS A CA 1
ATOM 713 C C . LYS A 1 91 ? 12.355 5.998 -11.471 1.00 97.25 91 LYS A C 1
ATOM 715 O O . LYS A 1 91 ? 13.531 6.069 -11.818 1.00 97.25 91 LYS A O 1
ATOM 720 N N . ARG A 1 92 ? 11.415 5.427 -12.225 1.00 95.94 92 ARG A N 1
ATOM 721 C CA . ARG A 1 92 ? 11.653 4.858 -13.557 1.00 95.94 92 ARG A CA 1
ATOM 722 C C . ARG A 1 92 ? 12.166 5.906 -14.545 1.00 95.94 92 ARG A C 1
ATOM 724 O O . ARG A 1 92 ? 13.178 5.673 -15.194 1.00 95.94 92 ARG A O 1
ATOM 731 N N . GLU A 1 93 ? 11.525 7.066 -14.628 1.00 96.69 93 GLU A N 1
ATOM 732 C CA . GLU A 1 93 ? 11.962 8.187 -15.471 1.00 96.69 93 GLU A CA 1
ATOM 733 C C . GLU A 1 93 ? 13.367 8.664 -15.099 1.00 96.69 93 GLU A C 1
ATOM 735 O O . GLU A 1 93 ? 14.218 8.858 -15.971 1.00 96.69 93 GLU A O 1
ATOM 740 N N . TRP A 1 94 ? 13.639 8.795 -13.797 1.00 96.75 94 TRP A N 1
ATOM 741 C CA . TRP A 1 94 ? 14.966 9.150 -13.310 1.00 96.75 94 TRP A CA 1
ATOM 742 C C . TRP A 1 94 ? 16.009 8.102 -13.711 1.00 96.75 94 TRP A C 1
ATOM 744 O O . TRP A 1 94 ? 17.078 8.467 -14.198 1.00 96.75 94 TRP A O 1
ATOM 754 N N . LEU A 1 95 ? 15.698 6.810 -13.567 1.00 94.19 95 LEU A N 1
ATOM 755 C CA . LEU A 1 95 ? 16.583 5.724 -13.990 1.00 94.19 95 LEU A CA 1
ATOM 756 C C . LEU A 1 95 ? 16.828 5.764 -15.499 1.00 94.19 95 LEU A C 1
ATOM 758 O O . LEU A 1 95 ? 17.981 5.710 -15.911 1.00 94.19 95 LEU A O 1
ATOM 762 N N . ARG A 1 96 ? 15.783 5.930 -16.318 1.00 93.62 96 ARG A N 1
ATOM 763 C CA . ARG A 1 96 ? 15.898 6.060 -17.781 1.00 93.62 96 ARG A CA 1
ATOM 764 C C . ARG A 1 96 ? 16.838 7.195 -18.176 1.00 93.62 96 ARG A C 1
ATOM 766 O O . ARG A 1 96 ? 17.709 6.994 -19.018 1.00 93.62 96 ARG A O 1
ATOM 773 N N . LYS A 1 97 ? 16.700 8.362 -17.536 1.00 95.31 97 LYS A N 1
ATOM 774 C CA . LYS A 1 97 ? 17.547 9.534 -17.797 1.00 95.31 97 LYS A CA 1
ATOM 775 C C . LYS A 1 97 ? 19.030 9.261 -17.530 1.00 95.31 97 LYS A C 1
ATOM 777 O O . LYS A 1 97 ? 19.865 9.783 -18.253 1.00 95.31 97 LYS A O 1
ATOM 782 N N . HIS A 1 98 ? 19.348 8.449 -16.524 1.00 94.12 98 HIS A N 1
ATOM 783 C CA . HIS A 1 98 ? 20.727 8.202 -16.085 1.00 94.12 98 HIS A CA 1
ATOM 784 C C . HIS A 1 98 ? 21.227 6.785 -16.408 1.00 94.12 98 HIS A C 1
ATOM 786 O O . HIS A 1 98 ? 22.264 6.363 -15.897 1.00 94.12 98 HIS A O 1
ATOM 792 N N . TRP A 1 99 ? 20.495 6.038 -17.239 1.00 92.06 99 TRP A N 1
ATOM 793 C CA . TRP A 1 99 ? 20.691 4.599 -17.431 1.00 92.06 99 TRP A CA 1
ATOM 794 C C . TRP A 1 99 ? 22.096 4.260 -17.932 1.00 92.06 99 TRP A C 1
ATOM 796 O O . TRP A 1 99 ? 22.746 3.353 -17.421 1.00 92.06 99 TRP A O 1
ATOM 806 N N . LYS A 1 100 ? 22.582 5.023 -18.915 1.00 91.06 100 LYS A N 1
ATOM 807 C CA . LYS A 1 100 ? 23.910 4.829 -19.515 1.00 91.06 100 LYS A CA 1
ATOM 808 C C . LYS A 1 100 ? 25.023 5.512 -18.723 1.00 91.06 100 LYS A C 1
ATOM 810 O O . LYS A 1 100 ? 26.132 4.991 -18.682 1.00 91.06 100 LYS A O 1
ATOM 815 N N . ASP A 1 101 ? 24.711 6.632 -18.075 1.00 93.19 101 ASP A N 1
ATOM 816 C CA . ASP A 1 101 ? 25.713 7.490 -17.439 1.00 93.19 101 ASP A CA 1
ATOM 817 C C . ASP A 1 101 ? 26.109 6.982 -16.048 1.00 93.19 101 ASP A C 1
ATOM 819 O O . ASP A 1 101 ? 27.290 6.934 -15.715 1.00 93.19 101 ASP A O 1
ATOM 823 N N . LEU A 1 102 ? 25.129 6.578 -15.231 1.00 94.56 102 LEU A N 1
ATOM 824 C CA . LEU A 1 102 ? 25.362 6.130 -13.852 1.00 94.56 102 LEU A CA 1
ATOM 825 C C . LEU A 1 102 ? 25.403 4.606 -13.710 1.00 94.56 102 LEU A C 1
ATOM 827 O O . LEU A 1 102 ? 25.955 4.101 -12.734 1.00 94.56 102 LEU A O 1
ATOM 831 N N . PHE A 1 103 ? 24.847 3.864 -14.673 1.00 90.69 103 PHE A N 1
ATOM 832 C CA . PHE A 1 103 ? 24.767 2.402 -14.619 1.00 90.69 103 PHE A CA 1
ATOM 833 C C . PHE A 1 103 ? 25.370 1.737 -15.873 1.00 90.69 103 PHE A C 1
ATOM 835 O O . PHE A 1 103 ? 24.695 0.963 -16.556 1.00 90.69 103 PHE A O 1
ATOM 842 N N . PRO A 1 104 ? 26.654 1.985 -16.201 1.00 89.88 104 PRO A N 1
ATOM 843 C CA . PRO A 1 104 ? 27.270 1.513 -17.446 1.00 89.88 104 PRO A CA 1
ATOM 844 C C . PRO A 1 104 ? 27.312 -0.019 -17.560 1.00 89.88 104 PRO A C 1
ATOM 846 O O . PRO A 1 104 ? 27.087 -0.568 -18.635 1.00 89.88 104 PRO A O 1
ATOM 849 N N . TYR A 1 105 ? 27.535 -0.733 -16.449 1.00 88.69 105 TYR A N 1
ATOM 850 C CA . TYR A 1 105 ? 27.524 -2.200 -16.458 1.00 88.69 105 TYR A CA 1
ATOM 851 C C . TYR A 1 105 ? 26.108 -2.755 -16.648 1.00 88.69 105 TYR A C 1
ATOM 853 O O . TYR A 1 105 ? 25.897 -3.633 -17.479 1.00 88.69 105 TYR A O 1
ATOM 861 N N . LEU A 1 106 ? 25.119 -2.207 -15.933 1.00 85.25 106 LEU A N 1
ATOM 862 C CA . LEU A 1 106 ? 23.720 -2.60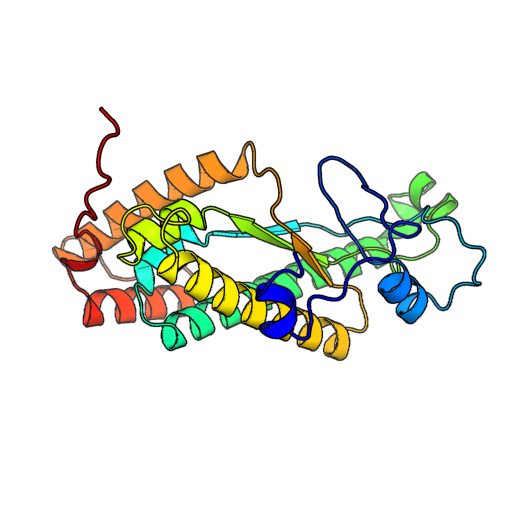7 -16.096 1.00 85.25 106 LEU A CA 1
ATOM 863 C C . LEU A 1 106 ? 23.244 -2.329 -17.521 1.00 85.25 106 LEU A C 1
ATOM 865 O O . LEU A 1 106 ? 22.702 -3.223 -18.150 1.00 85.25 106 LEU A O 1
ATOM 869 N N . SER A 1 107 ? 23.499 -1.135 -18.056 1.00 86.50 107 SER A N 1
ATOM 870 C CA . SER A 1 107 ? 23.079 -0.750 -19.409 1.00 86.50 107 SER A CA 1
ATOM 871 C C . SER A 1 107 ? 23.771 -1.539 -20.527 1.00 86.50 107 SER A C 1
ATOM 873 O O . SER A 1 107 ? 23.246 -1.630 -21.643 1.00 86.50 107 SER A O 1
ATOM 875 N N . PHE A 1 108 ? 24.921 -2.163 -20.243 1.00 87.25 108 PHE A N 1
ATOM 876 C CA . PHE A 1 108 ? 25.544 -3.107 -21.163 1.00 87.25 108 PHE A CA 1
ATOM 877 C C . PHE A 1 108 ? 24.691 -4.371 -21.345 1.00 87.25 108 PHE A C 1
ATOM 879 O O . PHE A 1 108 ? 24.481 -4.778 -22.488 1.00 87.25 108 PHE A O 1
ATOM 886 N N . TYR A 1 109 ? 24.158 -4.954 -20.268 1.00 83.38 109 TYR A N 1
ATOM 887 C CA . TYR A 1 109 ? 23.352 -6.184 -20.332 1.00 83.38 109 TYR A CA 1
ATOM 888 C C . TYR A 1 109 ? 21.855 -5.917 -20.505 1.00 83.38 109 TYR A C 1
ATOM 890 O O . TYR A 1 109 ? 21.193 -6.603 -21.276 1.00 83.38 109 TYR A O 1
ATOM 898 N N . GLN A 1 110 ? 21.339 -4.895 -19.830 1.00 85.44 110 GLN A N 1
ATOM 899 C CA . GLN A 1 110 ? 19.940 -4.503 -19.823 1.00 85.44 110 GLN A CA 1
ATOM 900 C C . GLN A 1 110 ? 19.759 -3.207 -20.613 1.00 85.44 110 GLN A C 1
ATOM 902 O O . GLN A 1 110 ? 20.068 -2.111 -20.139 1.00 85.44 110 GLN A O 1
ATOM 907 N N . LYS A 1 111 ? 19.286 -3.337 -21.856 1.00 85.56 111 LYS A N 1
ATOM 908 C CA . LYS A 1 111 ? 19.243 -2.221 -22.816 1.00 85.56 111 LYS A CA 1
ATOM 909 C C . LYS A 1 111 ? 18.152 -1.201 -22.509 1.00 85.56 111 LYS A C 1
ATOM 911 O O . LYS A 1 111 ? 18.350 -0.016 -22.774 1.00 85.56 111 LYS A O 1
ATOM 916 N N . ASP A 1 112 ? 17.034 -1.662 -21.964 1.00 85.12 112 ASP A N 1
ATOM 917 C CA . ASP A 1 112 ? 15.890 -0.843 -21.580 1.00 85.12 112 ASP A CA 1
ATOM 918 C C . ASP A 1 112 ? 15.252 -1.361 -20.282 1.00 85.12 112 ASP A C 1
ATOM 920 O O . ASP A 1 112 ? 15.768 -2.265 -19.634 1.00 85.12 112 ASP A O 1
ATOM 924 N N . ASP A 1 113 ? 14.156 -0.744 -19.852 1.00 88.31 113 ASP A N 1
ATOM 925 C CA . ASP A 1 113 ? 13.466 -1.071 -18.608 1.00 88.31 113 ASP A CA 1
ATOM 926 C C . ASP A 1 113 ? 12.127 -1.796 -18.821 1.00 88.31 113 ASP A C 1
ATOM 928 O O . ASP A 1 113 ? 11.342 -1.918 -17.876 1.00 88.31 113 ASP A O 1
ATOM 932 N N . LYS A 1 114 ? 11.835 -2.262 -20.043 1.00 86.12 114 LYS A N 1
ATOM 933 C CA . LYS A 1 114 ? 10.523 -2.828 -20.403 1.00 86.12 114 LYS A CA 1
ATOM 934 C C . LYS A 1 114 ? 10.209 -4.120 -19.656 1.00 86.12 114 LYS A C 1
ATOM 936 O O . LYS A 1 114 ? 9.052 -4.373 -19.345 1.00 86.12 114 LYS A O 1
ATOM 941 N N . SER A 1 115 ? 11.236 -4.903 -19.333 1.00 83.31 115 SER A N 1
ATOM 942 C CA . SER A 1 115 ? 11.139 -6.128 -18.530 1.00 83.31 115 SER A CA 1
ATOM 943 C C . SER A 1 115 ? 11.233 -5.884 -17.018 1.00 83.31 115 SER A C 1
ATOM 945 O O . SER A 1 115 ? 11.239 -6.840 -16.242 1.00 83.31 115 SER A O 1
ATOM 947 N N . LEU A 1 116 ? 11.329 -4.625 -16.571 1.00 87.38 116 LEU A N 1
ATOM 948 C CA . LEU A 1 116 ? 11.394 -4.286 -15.150 1.00 87.38 116 LEU A CA 1
ATOM 949 C C . LEU A 1 116 ? 10.011 -3.910 -14.624 1.00 87.38 116 LEU A C 1
ATOM 951 O O . LEU A 1 116 ? 9.309 -3.103 -15.229 1.00 87.38 116 LEU A O 1
ATOM 955 N N . PHE A 1 117 ? 9.641 -4.443 -13.465 1.00 90.06 117 PHE A N 1
ATOM 956 C CA . PHE A 1 117 ? 8.343 -4.252 -12.828 1.00 90.06 117 PHE A CA 1
ATOM 957 C C . PHE A 1 117 ? 8.345 -3.062 -11.865 1.00 90.06 117 PHE A C 1
ATOM 959 O O . PHE A 1 117 ? 9.295 -2.828 -11.117 1.00 90.06 117 PHE A O 1
ATOM 966 N N . ASN A 1 118 ? 7.240 -2.327 -11.842 1.00 94.25 118 ASN A N 1
ATOM 967 C CA . ASN A 1 118 ? 6.855 -1.492 -10.712 1.00 94.25 118 ASN A CA 1
ATOM 968 C C . ASN A 1 118 ? 6.126 -2.387 -9.697 1.00 94.25 118 ASN A C 1
ATOM 970 O O . ASN A 1 118 ? 5.022 -2.856 -9.964 1.00 94.25 118 ASN A O 1
ATOM 974 N N . ILE A 1 119 ? 6.748 -2.659 -8.552 1.00 93.56 119 ILE A N 1
ATOM 975 C CA . ILE A 1 119 ? 6.264 -3.691 -7.631 1.00 93.56 119 ILE A CA 1
ATOM 976 C C . ILE A 1 119 ? 5.481 -3.031 -6.499 1.00 93.56 119 ILE A C 1
ATOM 978 O O . ILE A 1 119 ? 5.999 -2.161 -5.797 1.00 93.56 119 ILE A O 1
ATOM 982 N N . PHE A 1 120 ? 4.249 -3.473 -6.285 1.00 95.75 120 PHE A N 1
ATOM 983 C CA . PHE A 1 120 ? 3.513 -3.213 -5.055 1.00 95.75 120 PHE A CA 1
ATOM 984 C C . PHE A 1 120 ? 3.638 -4.412 -4.125 1.00 95.75 120 PHE A C 1
ATOM 986 O O . PHE A 1 120 ? 3.570 -5.556 -4.563 1.00 95.75 120 PHE A O 1
ATOM 993 N N . SER A 1 121 ? 3.789 -4.152 -2.832 1.00 93.69 121 SER A N 1
ATOM 994 C CA . SER A 1 121 ? 3.737 -5.190 -1.805 1.00 93.69 121 SER A CA 1
ATOM 995 C C . SER A 1 121 ? 2.673 -4.860 -0.777 1.00 93.69 121 SER A C 1
ATOM 997 O O . SER A 1 121 ? 2.456 -3.692 -0.471 1.00 93.69 121 SER A O 1
ATOM 999 N N . VAL A 1 122 ? 2.057 -5.881 -0.191 1.00 94.81 122 VAL A N 1
ATOM 1000 C CA . VAL A 1 122 ? 1.207 -5.734 1.001 1.00 94.81 122 VAL A CA 1
ATOM 1001 C C . VAL A 1 122 ? 1.915 -6.292 2.228 1.00 94.81 122 VAL A C 1
ATOM 1003 O O . VAL A 1 122 ? 2.632 -7.285 2.128 1.00 94.81 122 VAL A O 1
ATOM 1006 N N . VAL A 1 123 ? 1.737 -5.641 3.378 1.00 95.38 123 VAL A N 1
ATOM 1007 C CA . VAL A 1 123 ? 2.362 -6.022 4.654 1.00 95.38 123 VAL A CA 1
ATOM 1008 C C . VAL A 1 123 ? 1.324 -5.945 5.771 1.00 95.38 123 VAL A C 1
ATOM 1010 O O . VAL A 1 123 ? 0.535 -5.000 5.807 1.00 95.38 123 VAL A O 1
ATOM 1013 N N . GLY A 1 124 ? 1.323 -6.925 6.678 1.00 95.19 124 GLY A N 1
ATOM 1014 C CA . GLY A 1 124 ? 0.446 -6.933 7.855 1.00 95.19 124 GLY A CA 1
ATOM 1015 C C . GLY A 1 124 ? -1.010 -7.303 7.559 1.00 95.19 124 GLY A C 1
ATOM 1016 O O . GLY A 1 124 ? -1.924 -6.748 8.161 1.00 95.19 124 GLY A O 1
ATOM 1017 N N . VAL A 1 125 ? -1.255 -8.183 6.578 1.00 95.69 125 VAL A N 1
ATOM 1018 C CA . VAL A 1 125 ? -2.625 -8.601 6.221 1.00 95.69 125 VAL A CA 1
ATOM 1019 C C . VAL A 1 125 ? -3.255 -9.425 7.342 1.00 95.69 125 VAL A C 1
ATOM 1021 O O . VAL A 1 125 ? -4.424 -9.226 7.643 1.00 95.69 125 VAL A O 1
ATOM 1024 N N . HIS A 1 126 ? -2.501 -10.325 7.979 1.00 95.38 126 HIS A N 1
ATOM 1025 C CA . HIS A 1 126 ? -3.021 -11.157 9.065 1.00 95.38 126 HIS A CA 1
ATOM 1026 C C . HIS A 1 126 ? -3.448 -10.309 10.270 1.00 95.38 126 HIS A C 1
ATOM 1028 O O . HIS A 1 126 ? -4.588 -10.401 10.718 1.00 95.38 126 HIS A O 1
ATOM 1034 N N . GLU A 1 127 ? -2.563 -9.431 10.733 1.00 95.06 127 GLU A N 1
ATOM 1035 C CA . GLU A 1 127 ? -2.804 -8.502 11.837 1.00 95.06 127 GLU A CA 1
ATOM 1036 C C . GLU A 1 127 ? -3.916 -7.508 11.490 1.00 95.06 127 GLU A C 1
ATOM 1038 O O . GLU A 1 127 ? -4.784 -7.229 12.313 1.00 95.06 127 GLU A O 1
ATOM 1043 N N . GLY A 1 128 ? -3.948 -7.034 10.242 1.00 95.69 128 GLY A N 1
ATOM 1044 C CA . GLY A 1 128 ? -5.020 -6.184 9.747 1.00 95.69 128 GLY A CA 1
ATOM 1045 C C . GLY A 1 128 ? -6.386 -6.866 9.795 1.00 95.69 128 GLY A C 1
ATOM 1046 O O . GLY A 1 128 ? -7.354 -6.237 10.205 1.00 95.69 128 GLY A O 1
ATOM 1047 N N . MET A 1 129 ? -6.475 -8.151 9.440 1.00 96.25 129 MET A N 1
ATOM 1048 C CA . MET A 1 129 ? -7.726 -8.914 9.543 1.00 96.25 129 MET A CA 1
ATOM 1049 C C . MET A 1 129 ? -8.203 -9.018 10.992 1.00 96.25 129 MET A C 1
ATOM 1051 O O . MET A 1 129 ? -9.384 -8.803 11.257 1.00 96.25 129 MET A O 1
ATOM 1055 N N . ILE A 1 130 ? -7.288 -9.260 11.935 1.00 95.56 130 ILE A N 1
ATOM 1056 C CA . ILE A 1 130 ? -7.617 -9.234 13.368 1.00 95.56 130 ILE A CA 1
ATOM 1057 C C . ILE A 1 130 ? -8.143 -7.848 13.749 1.00 95.56 130 ILE A C 1
ATOM 1059 O O . ILE A 1 130 ? -9.228 -7.738 14.311 1.00 95.56 130 ILE A O 1
ATOM 1063 N N . ASN A 1 131 ? -7.444 -6.780 13.362 1.00 94.12 131 ASN A N 1
ATOM 1064 C CA . ASN A 1 131 ? -7.869 -5.407 13.640 1.00 94.12 131 ASN A CA 1
ATOM 1065 C C . ASN A 1 131 ? -9.205 -5.031 12.990 1.00 94.12 131 ASN A C 1
ATOM 1067 O O . ASN A 1 131 ? -9.892 -4.151 13.509 1.00 94.12 131 ASN A O 1
ATOM 1071 N N . ALA A 1 132 ? -9.589 -5.691 11.897 1.00 93.88 132 ALA A N 1
ATOM 1072 C CA . ALA A 1 132 ? -10.872 -5.508 11.233 1.00 93.88 132 ALA A CA 1
ATOM 1073 C C . ALA A 1 132 ? -12.036 -6.278 11.878 1.00 93.88 132 ALA A C 1
ATOM 1075 O O . ALA A 1 132 ? -13.171 -6.104 11.445 1.00 93.88 132 ALA A O 1
ATOM 1076 N N . GLY A 1 133 ? -11.790 -7.087 12.916 1.00 92.88 133 GLY A N 1
ATOM 1077 C CA . GLY A 1 133 ? -12.834 -7.849 13.610 1.00 92.88 133 GLY A CA 1
ATOM 1078 C C . GLY A 1 133 ? -12.804 -9.354 13.345 1.00 92.88 133 GLY A C 1
ATOM 1079 O O . GLY A 1 133 ? -13.557 -10.098 13.974 1.00 92.88 133 GLY A O 1
ATOM 1080 N N . PHE A 1 134 ? -11.937 -9.838 12.451 1.00 93.12 134 PHE A N 1
ATOM 1081 C CA . PHE A 1 134 ? -11.862 -11.260 12.127 1.00 93.12 134 PHE A CA 1
ATOM 1082 C C . PHE A 1 134 ? -11.002 -12.009 13.152 1.00 93.12 134 PHE A C 1
ATOM 1084 O O . PHE A 1 134 ? -9.769 -12.017 13.072 1.00 93.12 134 PHE A O 1
ATOM 1091 N N . LYS A 1 135 ? -11.654 -12.676 14.113 1.00 91.00 135 LYS A N 1
ATOM 1092 C CA . LYS A 1 135 ? -10.988 -13.553 15.094 1.00 91.00 135 LYS A CA 1
ATOM 1093 C C . LYS A 1 135 ? -10.110 -14.590 14.388 1.00 91.00 135 LYS A C 1
ATOM 1095 O O . LYS A 1 135 ? -10.562 -15.244 13.454 1.00 91.00 135 LYS A O 1
ATOM 1100 N N . GLY A 1 136 ? -8.859 -14.731 14.828 1.00 90.38 136 GLY A N 1
ATOM 1101 C CA . GLY A 1 136 ? -7.879 -15.639 14.214 1.00 90.38 136 GLY A CA 1
ATOM 1102 C C . GLY A 1 136 ? -7.287 -15.149 12.883 1.00 90.38 136 GLY A C 1
ATOM 1103 O O . GLY A 1 136 ? -6.529 -15.882 12.246 1.00 90.38 136 GLY A O 1
ATOM 1104 N N . GLY A 1 137 ? -7.606 -13.927 12.439 1.00 93.75 137 GLY A N 1
ATOM 1105 C CA . GLY A 1 137 ? -7.050 -13.331 11.224 1.00 93.75 137 GLY A CA 1
ATOM 1106 C C . GLY A 1 137 ? -7.206 -14.251 10.012 1.00 93.75 137 GLY A C 1
ATOM 1107 O O . GLY A 1 137 ? -8.257 -14.839 9.795 1.00 93.75 137 GLY A O 1
ATOM 1108 N N . LEU A 1 138 ? -6.132 -14.444 9.243 1.00 93.00 138 LEU A N 1
ATOM 1109 C CA . LEU A 1 138 ? -6.135 -15.321 8.059 1.00 93.00 138 LEU A CA 1
ATOM 1110 C C . LEU A 1 138 ? -6.350 -16.821 8.340 1.00 93.00 138 LEU A C 1
ATOM 1112 O O . LEU A 1 138 ? -6.397 -17.589 7.381 1.00 93.00 138 LEU A O 1
ATOM 1116 N N . PHE A 1 139 ? -6.469 -17.273 9.591 1.00 92.88 139 PHE A N 1
ATOM 1117 C CA . PHE A 1 139 ? -6.894 -18.650 9.874 1.00 92.88 139 PHE A CA 1
ATOM 1118 C C . PHE A 1 139 ? -8.414 -18.824 9.742 1.00 92.88 139 PHE A C 1
ATOM 1120 O O . PHE A 1 139 ? -8.863 -19.921 9.410 1.00 92.88 139 PHE A O 1
ATOM 1127 N N . ASN A 1 140 ? -9.179 -17.738 9.885 1.00 91.50 140 ASN A N 1
ATOM 1128 C CA . ASN A 1 140 ? -10.625 -17.687 9.685 1.00 91.50 140 ASN A CA 1
ATOM 1129 C C . ASN A 1 140 ? -10.989 -17.666 8.185 1.00 91.50 140 ASN A C 1
ATOM 1131 O O . ASN A 1 140 ? -10.347 -16.982 7.387 1.00 91.50 140 ASN A O 1
ATOM 1135 N N . ASP A 1 141 ? -12.005 -18.436 7.788 1.00 93.25 141 ASP A N 1
ATOM 1136 C CA . ASP A 1 141 ? -12.390 -18.577 6.378 1.00 93.25 141 ASP A CA 1
ATOM 1137 C C . ASP A 1 141 ? -13.077 -17.325 5.805 1.00 93.25 141 ASP A C 1
ATOM 1139 O O . ASP A 1 141 ? -12.776 -16.947 4.670 1.00 93.25 141 ASP A O 1
ATOM 1143 N N . ASP A 1 142 ? -13.886 -16.611 6.593 1.00 93.00 142 ASP A N 1
ATOM 1144 C CA . ASP A 1 142 ? -14.474 -15.325 6.189 1.00 93.00 142 ASP A CA 1
ATOM 1145 C C . ASP A 1 142 ? -13.378 -14.270 5.976 1.00 93.00 142 ASP A C 1
ATOM 1147 O O . ASP A 1 142 ? -13.411 -13.501 5.013 1.00 93.00 142 ASP A O 1
ATOM 1151 N N . ALA A 1 143 ? -12.343 -14.285 6.822 1.00 94.31 143 ALA A N 1
ATOM 1152 C CA . ALA A 1 143 ? -11.181 -13.413 6.671 1.00 94.31 143 ALA A CA 1
ATOM 1153 C C . ALA A 1 143 ? -10.390 -13.716 5.391 1.00 94.31 143 ALA A C 1
ATOM 1155 O O . ALA A 1 143 ? -9.920 -12.796 4.721 1.00 94.31 143 ALA A O 1
ATOM 1156 N N . LYS A 1 144 ? -10.240 -14.996 5.019 1.00 93.75 144 LYS A N 1
ATOM 1157 C CA . LYS A 1 144 ? -9.601 -15.388 3.749 1.00 93.75 144 LYS A CA 1
ATOM 1158 C C . LYS A 1 144 ? -10.425 -14.926 2.552 1.00 93.75 144 LYS A C 1
ATOM 1160 O O . LYS A 1 144 ? -9.850 -14.441 1.577 1.00 93.75 144 LYS A O 1
ATOM 1165 N N . ASP A 1 145 ? -11.747 -15.041 2.626 1.00 93.44 145 ASP A N 1
ATOM 1166 C CA . ASP A 1 145 ? -12.645 -14.563 1.576 1.00 93.44 145 ASP A CA 1
ATOM 1167 C C . ASP A 1 145 ? -12.618 -13.032 1.452 1.00 93.44 145 ASP A C 1
ATOM 1169 O O . ASP A 1 145 ? -12.625 -12.505 0.337 1.00 93.44 145 ASP A O 1
ATOM 1173 N N . TYR A 1 146 ? -12.485 -12.304 2.561 1.00 94.88 146 TYR A N 1
ATOM 1174 C CA . TYR A 1 146 ? -12.285 -10.856 2.531 1.00 94.88 146 TYR A CA 1
ATOM 1175 C C . TYR A 1 146 ? -10.897 -10.467 1.995 1.00 94.88 146 TYR A C 1
ATOM 1177 O O . TYR A 1 146 ? -10.778 -9.606 1.121 1.00 94.88 146 TYR A O 1
ATOM 1185 N N . ALA A 1 147 ? -9.837 -11.165 2.417 1.00 94.38 147 ALA A N 1
ATOM 1186 C CA . ALA A 1 147 ? -8.487 -10.995 1.876 1.00 94.38 147 ALA A CA 1
ATOM 1187 C C . ALA A 1 147 ? -8.443 -11.237 0.361 1.00 94.38 147 ALA A C 1
ATOM 1189 O O . ALA A 1 147 ? -7.729 -10.544 -0.367 1.00 94.38 147 ALA A O 1
ATOM 1190 N N . HIS A 1 148 ? -9.230 -12.198 -0.125 1.00 92.06 148 HIS A N 1
ATOM 1191 C CA . HIS A 1 148 ? -9.368 -12.473 -1.545 1.00 92.06 148 HIS A CA 1
ATOM 1192 C C . HIS A 1 148 ? -9.990 -11.296 -2.306 1.00 92.06 148 HIS A C 1
ATOM 1194 O O . HIS A 1 148 ? -9.459 -10.913 -3.348 1.00 92.06 148 HIS A O 1
ATOM 1200 N N . GLN A 1 149 ? -11.051 -10.685 -1.770 1.00 94.12 149 GLN A N 1
ATOM 1201 C CA . GLN A 1 149 ? -11.673 -9.490 -2.358 1.00 94.12 149 GLN A CA 1
ATOM 1202 C C . GLN A 1 149 ? -10.697 -8.309 -2.410 1.00 94.12 149 GLN A C 1
ATOM 1204 O O . GLN A 1 149 ? -10.589 -7.631 -3.434 1.00 94.12 149 GLN A O 1
ATOM 1209 N N . ILE A 1 150 ? -9.916 -8.099 -1.344 1.00 95.44 150 ILE A N 1
ATOM 1210 C CA . ILE A 1 150 ? -8.851 -7.086 -1.325 1.00 95.44 150 ILE A CA 1
ATOM 1211 C C . ILE A 1 150 ? -7.823 -7.375 -2.425 1.00 95.44 150 ILE A C 1
ATOM 1213 O O . ILE A 1 150 ? -7.467 -6.477 -3.186 1.00 95.44 150 ILE A O 1
ATOM 1217 N N . ALA A 1 151 ? -7.360 -8.622 -2.545 1.00 93.25 151 ALA A N 1
ATOM 1218 C CA . ALA A 1 151 ? -6.386 -9.004 -3.563 1.00 93.25 151 ALA A CA 1
ATOM 1219 C C . ALA A 1 151 ? -6.925 -8.792 -4.987 1.00 93.25 151 ALA A C 1
ATOM 1221 O O . ALA A 1 151 ? -6.205 -8.258 -5.828 1.00 93.25 151 ALA A O 1
ATOM 1222 N N . GLN A 1 152 ? -8.183 -9.164 -5.257 1.00 92.88 152 GLN A N 1
ATOM 1223 C CA . GLN A 1 152 ? -8.852 -8.895 -6.537 1.00 92.88 152 GLN A CA 1
ATOM 1224 C C . GLN A 1 152 ? -8.819 -7.408 -6.877 1.00 92.88 152 GLN A C 1
ATOM 1226 O O . GLN A 1 152 ? -8.365 -7.037 -7.958 1.00 92.88 152 GLN A O 1
ATOM 1231 N N . TYR A 1 153 ? -9.204 -6.564 -5.923 1.00 96.00 153 TYR A N 1
ATOM 1232 C CA . TYR A 1 153 ? -9.216 -5.124 -6.123 1.00 96.00 153 TYR A CA 1
ATOM 1233 C C . TYR A 1 153 ? -7.814 -4.555 -6.386 1.00 96.00 153 TYR A C 1
ATOM 1235 O O . TYR A 1 153 ? -7.625 -3.758 -7.303 1.00 96.00 153 TYR A O 1
ATOM 1243 N N . LEU A 1 154 ? -6.794 -5.008 -5.647 1.00 95.88 154 LEU A N 1
ATOM 1244 C CA . LEU A 1 154 ? -5.402 -4.624 -5.908 1.00 95.88 154 LEU A CA 1
ATOM 1245 C C . LEU A 1 154 ? -4.974 -5.002 -7.336 1.00 95.88 154 LEU A C 1
ATOM 1247 O O . LEU A 1 154 ? -4.358 -4.186 -8.020 1.00 95.88 154 LEU A O 1
ATOM 1251 N N . TYR A 1 155 ? -5.326 -6.199 -7.817 1.00 93.38 155 TYR A N 1
ATOM 1252 C CA . TYR A 1 155 ? -5.025 -6.620 -9.190 1.00 93.38 155 TYR A CA 1
ATOM 1253 C C . TYR A 1 155 ? -5.738 -5.771 -10.248 1.00 93.38 155 TYR A C 1
ATOM 1255 O O . TYR A 1 155 ? -5.103 -5.398 -11.235 1.00 93.38 155 TYR A O 1
ATOM 1263 N N . GLU A 1 156 ? -7.006 -5.409 -10.038 1.00 94.19 156 GLU A N 1
ATOM 1264 C CA . GLU A 1 156 ? -7.732 -4.486 -10.924 1.00 94.19 156 GLU A CA 1
ATOM 1265 C C . GLU A 1 156 ? -7.000 -3.143 -11.045 1.00 94.19 156 GLU A C 1
ATOM 1267 O O . GLU A 1 156 ? -6.801 -2.633 -12.150 1.00 94.19 156 GLU A O 1
ATOM 1272 N N . LYS A 1 157 ? -6.514 -2.595 -9.923 1.00 95.88 157 LYS A N 1
ATOM 1273 C CA . LYS A 1 157 ? -5.719 -1.357 -9.916 1.00 95.88 157 LYS A CA 1
ATOM 1274 C C . LYS A 1 157 ? -4.402 -1.502 -10.670 1.00 95.88 157 LYS A C 1
ATOM 1276 O O . LYS A 1 157 ? -4.049 -0.613 -11.443 1.00 95.88 157 LYS A O 1
ATOM 1281 N N . LEU A 1 158 ? -3.682 -2.608 -10.478 1.00 94.38 158 LEU A N 1
ATOM 1282 C CA . LEU A 1 158 ? -2.444 -2.862 -11.220 1.00 94.38 158 LEU A CA 1
ATOM 1283 C C . LEU A 1 158 ? -2.702 -2.964 -12.723 1.00 94.38 158 LEU A C 1
ATOM 1285 O O . LEU A 1 158 ? -1.917 -2.431 -13.502 1.00 94.38 158 LEU A O 1
ATOM 1289 N N . HIS A 1 159 ? -3.806 -3.592 -13.135 1.00 90.88 159 HIS A N 1
ATOM 1290 C CA . HIS A 1 159 ? -4.185 -3.665 -14.543 1.00 90.88 159 HIS A CA 1
ATOM 1291 C C . HIS A 1 159 ? -4.452 -2.281 -15.137 1.00 90.88 159 HIS A C 1
ATOM 1293 O O . HIS A 1 159 ? -3.870 -1.955 -16.170 1.00 90.88 159 HIS A O 1
ATOM 1299 N N . GLN A 1 160 ? -5.215 -1.440 -14.435 1.00 94.81 160 GLN A N 1
ATOM 1300 C CA . GLN A 1 160 ? -5.446 -0.048 -14.836 1.00 94.81 160 GLN A CA 1
ATOM 1301 C C . GLN A 1 160 ? -4.131 0.732 -14.982 1.00 94.81 160 GLN A C 1
ATOM 1303 O O . GLN A 1 160 ? -3.977 1.517 -15.914 1.00 94.81 160 GLN A O 1
ATOM 1308 N N . PHE A 1 161 ? -3.157 0.521 -14.090 1.00 95.94 161 PHE A N 1
ATOM 1309 C CA . PHE A 1 161 ? -1.848 1.166 -14.212 1.00 95.94 161 PHE A CA 1
ATOM 1310 C C . PHE A 1 161 ? -1.021 0.631 -15.380 1.00 95.94 161 PHE A C 1
ATOM 1312 O O . PHE A 1 161 ? -0.342 1.419 -16.031 1.00 95.94 161 PHE A O 1
ATOM 1319 N N . MET A 1 162 ? -1.086 -0.671 -15.674 1.00 91.69 162 MET A N 1
ATOM 1320 C CA . MET A 1 162 ? -0.428 -1.241 -16.853 1.00 91.69 162 MET A CA 1
ATOM 1321 C C . MET A 1 162 ? -1.001 -0.654 -18.149 1.00 91.69 162 MET A C 1
ATOM 1323 O O . MET A 1 162 ? -0.230 -0.267 -19.023 1.00 91.69 162 MET A O 1
ATOM 1327 N N . GLU A 1 163 ? -2.328 -0.528 -18.253 1.00 92.75 163 GLU A N 1
ATOM 1328 C CA . GLU A 1 163 ? -2.992 0.101 -19.405 1.00 92.75 163 GLU A CA 1
ATOM 1329 C C . GLU A 1 163 ? -2.645 1.589 -19.531 1.00 92.75 163 GLU A C 1
ATOM 1331 O O . GLU A 1 163 ? -2.340 2.064 -20.623 1.00 92.75 163 GLU A O 1
ATOM 1336 N N . ARG A 1 164 ? -2.659 2.322 -18.411 1.00 95.00 164 ARG A N 1
ATOM 1337 C CA . ARG A 1 164 ? -2.381 3.764 -18.375 1.00 95.00 164 ARG A CA 1
ATOM 1338 C C . ARG A 1 164 ? -0.919 4.091 -18.683 1.00 95.00 164 ARG A C 1
ATOM 1340 O O . ARG A 1 164 ? -0.652 5.034 -19.421 1.00 95.00 164 ARG A O 1
ATOM 1347 N N . ASP A 1 165 ? 0.017 3.356 -18.084 1.00 94.06 165 ASP A N 1
ATOM 1348 C CA . ASP A 1 165 ? 1.440 3.715 -18.079 1.00 94.06 165 ASP A CA 1
ATOM 1349 C C . ASP A 1 165 ? 2.264 2.946 -19.123 1.00 94.06 165 ASP A C 1
ATOM 1351 O O . ASP A 1 165 ? 3.417 3.303 -19.372 1.00 94.06 165 ASP A O 1
ATOM 1355 N N . GLY A 1 166 ? 1.720 1.870 -19.702 1.00 91.06 166 GLY A N 1
ATOM 1356 C CA . GLY A 1 166 ? 2.420 1.047 -20.692 1.00 91.06 166 GLY A CA 1
ATOM 1357 C C . GLY A 1 166 ? 3.668 0.341 -20.147 1.00 91.06 166 GLY A C 1
ATOM 1358 O O . GLY A 1 166 ? 4.607 0.079 -20.898 1.00 91.06 166 GLY A O 1
ATOM 1359 N N . VAL A 1 167 ? 3.715 0.064 -18.840 1.00 90.69 167 VAL A N 1
ATOM 1360 C CA . VAL A 1 167 ? 4.809 -0.674 -18.185 1.00 90.69 167 VAL A CA 1
ATOM 1361 C C . VAL A 1 167 ? 4.263 -1.747 -17.255 1.00 90.69 167 VAL A C 1
ATOM 1363 O O . VAL A 1 167 ? 3.104 -1.710 -16.851 1.00 90.69 167 VAL A O 1
ATOM 1366 N N . LEU A 1 168 ? 5.128 -2.684 -16.875 1.00 90.31 168 LEU A N 1
ATOM 1367 C CA . LEU A 1 168 ? 4.769 -3.807 -16.021 1.00 90.31 168 LEU A CA 1
ATOM 1368 C C . LEU A 1 168 ? 4.574 -3.392 -14.560 1.00 90.31 168 LEU A C 1
ATOM 1370 O O . LEU A 1 168 ? 5.400 -2.677 -13.983 1.00 90.31 168 LEU A O 1
ATOM 1374 N N . TYR A 1 169 ? 3.519 -3.928 -13.952 1.00 91.94 169 TYR A N 1
ATOM 1375 C CA . TYR A 1 169 ? 3.232 -3.833 -12.526 1.00 91.94 169 TYR A CA 1
ATOM 1376 C C . TYR A 1 169 ? 3.001 -5.225 -11.936 1.00 91.94 169 TYR A C 1
ATOM 1378 O O . TYR A 1 169 ? 2.409 -6.082 -12.590 1.00 91.94 169 TYR A O 1
ATOM 1386 N N . SER A 1 170 ? 3.439 -5.451 -10.697 1.00 89.44 170 SER A N 1
ATOM 1387 C CA . SER A 1 170 ? 3.196 -6.706 -9.970 1.00 89.44 170 SER A CA 1
ATOM 1388 C C . SER A 1 170 ? 2.725 -6.459 -8.538 1.00 89.44 170 SER A C 1
ATOM 1390 O O . SER A 1 170 ? 2.942 -5.384 -7.973 1.00 89.44 170 SER A O 1
ATOM 1392 N N . LEU A 1 171 ? 2.066 -7.473 -7.967 1.00 90.19 171 LEU A N 1
ATOM 1393 C CA . LEU A 1 171 ? 1.727 -7.552 -6.548 1.00 90.19 171 LEU A CA 1
ATOM 1394 C C . LEU A 1 171 ? 2.549 -8.659 -5.897 1.00 90.19 171 LEU A C 1
ATOM 1396 O O . LEU A 1 171 ? 2.544 -9.790 -6.382 1.00 90.19 171 LEU A O 1
ATOM 1400 N N . GLU A 1 172 ? 3.188 -8.354 -4.775 1.00 86.00 172 GLU A N 1
ATOM 1401 C CA . GLU A 1 172 ? 3.987 -9.308 -4.014 1.00 86.00 172 GLU A CA 1
ATOM 1402 C C . GLU A 1 172 ? 3.639 -9.319 -2.527 1.00 86.00 172 GLU A C 1
ATOM 1404 O O . GLU A 1 172 ? 3.117 -8.359 -1.956 1.00 86.00 172 GLU A O 1
ATOM 1409 N N . TYR A 1 173 ? 3.986 -10.430 -1.884 1.00 82.31 173 TYR A N 1
ATOM 1410 C CA . TYR A 1 173 ? 4.143 -10.495 -0.439 1.00 82.31 173 TYR A CA 1
ATOM 1411 C C . TYR A 1 173 ? 5.640 -10.477 -0.126 1.00 82.31 173 TYR A C 1
ATOM 1413 O O . TYR A 1 173 ? 6.271 -11.526 0.043 1.00 82.31 173 TYR A O 1
ATOM 1421 N N . ALA A 1 174 ? 6.234 -9.282 -0.157 1.00 78.12 174 ALA A N 1
ATOM 1422 C CA . ALA A 1 174 ? 7.665 -9.125 0.061 1.00 78.12 174 ALA A CA 1
ATOM 1423 C C . ALA A 1 174 ? 8.042 -9.559 1.494 1.00 78.12 174 ALA A C 1
ATOM 1425 O O . ALA A 1 174 ? 7.277 -9.282 2.423 1.00 78.12 174 ALA A O 1
ATOM 1426 N N . PRO A 1 175 ? 9.234 -10.154 1.715 1.00 80.00 175 PRO A N 1
ATOM 1427 C CA . PRO A 1 175 ? 9.669 -10.637 3.032 1.00 80.00 175 PRO A CA 1
ATOM 1428 C C . PRO A 1 175 ? 9.556 -9.598 4.152 1.00 80.00 175 PRO A C 1
ATOM 1430 O O . PRO A 1 175 ? 9.276 -9.945 5.292 1.00 80.00 175 PRO A O 1
ATOM 1433 N N . SER A 1 176 ? 9.735 -8.315 3.816 1.00 85.06 176 SER A N 1
ATOM 1434 C CA . SER A 1 176 ? 9.484 -7.184 4.717 1.00 85.06 176 SER A CA 1
ATOM 1435 C C . SER A 1 176 ? 10.277 -7.220 6.030 1.00 85.06 176 SER A C 1
ATOM 1437 O O . SER A 1 176 ? 9.853 -6.604 6.999 1.00 85.06 176 SER A O 1
ATOM 1439 N N . GLU A 1 177 ? 11.455 -7.851 6.046 1.00 84.31 177 GLU A N 1
ATOM 1440 C CA . GLU A 1 177 ? 12.266 -8.120 7.249 1.00 84.31 177 GLU A CA 1
ATOM 1441 C C . GLU A 1 177 ? 12.412 -6.904 8.178 1.00 84.31 177 GLU A C 1
ATOM 1443 O O . GLU A 1 177 ? 12.069 -6.955 9.354 1.00 84.31 177 GLU A O 1
ATOM 1448 N N . ASN A 1 178 ? 12.857 -5.768 7.633 1.00 87.31 178 ASN A N 1
ATOM 1449 C CA . ASN A 1 178 ? 12.982 -4.519 8.391 1.00 87.31 178 ASN A CA 1
ATOM 1450 C C . ASN A 1 178 ? 11.726 -3.642 8.311 1.00 87.31 178 ASN A C 1
ATOM 1452 O O . ASN A 1 178 ? 11.475 -2.815 9.191 1.00 87.31 178 ASN A O 1
ATOM 1456 N N . ALA A 1 179 ? 10.969 -3.766 7.219 1.00 90.06 179 ALA A N 1
ATOM 1457 C CA . ALA A 1 179 ? 9.812 -2.920 6.955 1.00 90.06 179 ALA A CA 1
ATOM 1458 C C . ALA A 1 179 ? 8.664 -3.233 7.920 1.00 90.06 179 ALA A C 1
ATOM 1460 O O . ALA A 1 179 ? 8.079 -2.299 8.458 1.00 90.06 179 ALA A O 1
ATOM 1461 N N . ALA A 1 180 ? 8.403 -4.513 8.199 1.00 91.50 180 ALA A N 1
ATOM 1462 C CA . ALA A 1 180 ? 7.354 -4.960 9.108 1.00 91.50 180 ALA A CA 1
ATOM 1463 C C . ALA A 1 180 ? 7.558 -4.393 10.521 1.00 91.50 180 ALA A C 1
ATOM 1465 O O . ALA A 1 180 ? 6.662 -3.744 11.056 1.00 91.50 180 ALA A O 1
ATOM 1466 N N . CYS A 1 181 ? 8.769 -4.515 11.079 1.00 92.94 181 CYS A N 1
ATOM 1467 C CA . CYS A 1 181 ? 9.096 -3.967 12.399 1.00 92.94 181 CYS A CA 1
ATOM 1468 C C . CYS A 1 181 ? 8.916 -2.442 12.459 1.00 92.94 181 CYS A C 1
ATOM 1470 O O . CYS A 1 181 ? 8.327 -1.914 13.403 1.00 92.94 181 CYS A O 1
ATOM 1472 N N . LYS A 1 182 ? 9.383 -1.714 11.434 1.00 95.31 182 LYS A N 1
ATOM 1473 C CA . LYS A 1 182 ? 9.226 -0.251 11.365 1.00 95.31 182 LYS A CA 1
ATOM 1474 C C . LYS A 1 182 ? 7.765 0.166 11.198 1.00 95.31 182 LYS A C 1
ATOM 1476 O O . LYS A 1 182 ? 7.351 1.154 11.801 1.00 95.31 182 LYS A O 1
ATOM 1481 N N . MET A 1 183 ? 6.991 -0.564 10.394 1.00 96.19 183 MET A N 1
ATOM 1482 C CA . MET A 1 183 ? 5.556 -0.329 10.224 1.00 96.19 183 MET A CA 1
ATOM 1483 C C . MET A 1 183 ? 4.815 -0.541 11.543 1.00 96.19 183 MET A C 1
ATOM 1485 O O . MET A 1 183 ? 4.082 0.354 11.943 1.00 96.19 183 MET A O 1
ATOM 1489 N N . ALA A 1 184 ? 5.094 -1.625 12.270 1.00 95.75 184 ALA A N 1
ATOM 1490 C CA . ALA A 1 184 ? 4.495 -1.890 13.578 1.00 95.75 184 ALA A CA 1
ATOM 1491 C C . ALA A 1 184 ? 4.813 -0.788 14.608 1.00 95.75 184 ALA A C 1
ATOM 1493 O O . ALA A 1 184 ? 3.916 -0.279 15.277 1.00 95.75 184 ALA A O 1
ATOM 1494 N N . GLN A 1 185 ? 6.070 -0.332 14.688 1.00 96.88 185 GLN A N 1
ATOM 1495 C CA . GLN A 1 185 ? 6.447 0.796 15.555 1.00 96.88 185 GLN A CA 1
ATOM 1496 C C . GLN A 1 185 ? 5.696 2.083 15.189 1.00 96.88 185 GLN A C 1
ATOM 1498 O O . GLN A 1 185 ? 5.210 2.807 16.060 1.00 96.88 185 GLN A O 1
ATOM 1503 N N . LYS A 1 186 ? 5.582 2.376 13.887 1.00 97.25 186 LYS A N 1
ATOM 1504 C CA . LYS A 1 186 ? 4.833 3.536 13.397 1.00 97.25 186 LYS A CA 1
ATOM 1505 C C . LYS A 1 186 ? 3.332 3.383 13.606 1.00 97.25 186 LYS A C 1
ATOM 1507 O O . LYS A 1 186 ? 2.666 4.406 13.747 1.00 97.25 186 LYS A O 1
ATOM 1512 N N . ASP A 1 187 ? 2.794 2.166 13.580 1.00 97.31 187 ASP A N 1
ATOM 1513 C CA . ASP A 1 187 ? 1.390 1.869 13.880 1.00 97.31 187 ASP A CA 1
ATOM 1514 C C . ASP A 1 187 ? 1.088 2.139 15.346 1.00 97.31 187 ASP A C 1
ATOM 1516 O O . ASP A 1 187 ? 0.089 2.788 15.626 1.00 97.31 187 ASP A O 1
ATOM 1520 N N . LEU A 1 188 ? 1.990 1.786 16.263 1.00 96.56 188 LEU A N 1
ATOM 1521 C CA . LEU A 1 188 ? 1.838 2.126 17.677 1.00 96.56 188 LEU A CA 1
ATOM 1522 C C . LEU A 1 188 ? 1.825 3.645 17.907 1.00 96.56 188 LEU A C 1
ATOM 1524 O O . LEU A 1 188 ? 0.929 4.169 18.563 1.00 96.56 188 LEU A O 1
ATOM 1528 N N . SER A 1 189 ? 2.783 4.379 17.325 1.00 97.06 189 SER A N 1
ATOM 1529 C CA . SER A 1 189 ? 2.788 5.849 17.424 1.00 97.06 189 SER A CA 1
ATOM 1530 C C . SER A 1 189 ? 1.530 6.476 16.817 1.00 97.06 189 SER A C 1
ATOM 1532 O O . SER A 1 189 ? 1.018 7.466 17.332 1.00 97.06 189 SER A O 1
ATOM 1534 N N . PHE A 1 190 ? 1.040 5.907 15.715 1.00 97.12 190 PHE A N 1
ATOM 1535 C CA . PHE A 1 190 ? -0.181 6.350 15.054 1.00 97.12 190 PHE A CA 1
ATOM 1536 C C . PHE A 1 190 ? -1.423 6.081 15.910 1.00 97.12 190 PHE A C 1
ATOM 1538 O O . PHE A 1 190 ? -2.230 6.985 16.092 1.00 97.12 190 PHE A O 1
ATOM 1545 N N . ALA A 1 191 ? -1.545 4.880 16.472 1.00 96.06 191 ALA A N 1
ATOM 1546 C CA . ALA A 1 191 ? -2.638 4.483 17.350 1.00 96.06 191 ALA A CA 1
ATOM 1547 C C . ALA A 1 191 ? -2.730 5.399 18.579 1.00 96.06 191 ALA A C 1
ATOM 1549 O O . ALA A 1 191 ? -3.810 5.901 18.879 1.00 96.06 191 ALA A O 1
ATOM 1550 N N . ASN A 1 192 ? -1.594 5.711 19.214 1.00 96.56 192 ASN A N 1
ATOM 1551 C CA . ASN A 1 192 ? -1.545 6.665 20.326 1.00 96.56 192 ASN A CA 1
ATOM 1552 C C . ASN A 1 192 ? -2.015 8.062 19.899 1.00 96.56 192 ASN A C 1
ATOM 1554 O O . ASN A 1 192 ? -2.826 8.671 20.586 1.00 96.56 192 ASN A O 1
ATOM 1558 N N . ALA A 1 193 ? -1.569 8.553 18.738 1.00 96.94 193 ALA A N 1
ATOM 1559 C CA . ALA A 1 193 ? -2.010 9.850 18.230 1.00 96.94 193 ALA A CA 1
ATOM 1560 C C . ALA A 1 193 ? -3.520 9.879 17.930 1.00 96.94 193 ALA A C 1
ATOM 1562 O O . ALA A 1 193 ? -4.176 10.875 18.212 1.00 96.94 193 ALA A O 1
ATOM 1563 N N . VAL A 1 194 ? -4.082 8.798 17.379 1.00 96.81 194 VAL A N 1
ATOM 1564 C CA . VAL A 1 194 ? -5.531 8.672 17.143 1.00 96.81 194 VAL A CA 1
ATOM 1565 C C . VAL A 1 194 ? -6.300 8.646 18.465 1.00 96.81 194 VAL A C 1
ATOM 1567 O O . VAL A 1 194 ? -7.326 9.312 18.577 1.00 96.81 194 VAL A O 1
ATOM 1570 N N . TYR A 1 195 ? -5.790 7.937 19.473 1.00 95.94 195 TYR A N 1
ATOM 1571 C CA . TYR A 1 195 ? -6.373 7.912 20.814 1.00 95.94 195 TYR A CA 1
ATOM 1572 C C . TYR A 1 195 ? -6.392 9.310 21.452 1.00 95.94 195 TYR A C 1
ATOM 1574 O O . TYR A 1 195 ? -7.434 9.759 21.916 1.00 95.94 195 TYR A O 1
ATOM 1582 N N . GLU A 1 196 ? -5.278 10.047 21.393 1.00 96.31 196 GLU A N 1
ATOM 1583 C CA . GLU A 1 196 ? -5.192 11.435 21.874 1.00 96.31 196 GLU A CA 1
ATOM 1584 C C . GLU A 1 196 ? -6.202 12.365 21.175 1.00 96.31 196 GLU A C 1
ATOM 1586 O O . GLU A 1 196 ? -6.766 13.261 21.802 1.00 96.31 196 GLU A O 1
ATOM 1591 N N . VAL A 1 197 ? -6.458 12.156 19.877 1.00 96.50 197 VAL A N 1
ATOM 1592 C CA . VAL A 1 197 ? -7.478 12.920 19.139 1.00 96.50 197 VAL A CA 1
ATOM 1593 C C . VAL A 1 197 ? -8.886 12.586 19.628 1.00 96.50 197 VAL A C 1
ATOM 1595 O O . VAL A 1 197 ? -9.690 13.498 19.804 1.00 96.50 197 VAL A O 1
ATOM 1598 N N . ILE A 1 198 ? -9.186 11.308 19.873 1.00 94.75 198 ILE A N 1
ATOM 1599 C CA . ILE A 1 198 ? -10.493 10.872 20.392 1.00 94.75 198 ILE A CA 1
ATOM 1600 C C . ILE A 1 198 ? -10.751 11.441 21.793 1.00 94.75 198 ILE A C 1
ATOM 1602 O O . ILE A 1 198 ? -11.847 11.927 22.056 1.00 94.75 198 ILE A O 1
ATOM 1606 N N . GLU A 1 199 ? -9.734 11.452 22.655 1.00 94.94 199 GLU A N 1
ATOM 1607 C CA . GLU A 1 199 ? -9.806 12.047 23.998 1.00 94.94 199 GLU A CA 1
ATOM 1608 C C . GLU A 1 199 ? -9.820 13.589 23.981 1.00 94.94 199 GLU A C 1
ATOM 1610 O O . GLU A 1 199 ? -10.020 14.229 25.012 1.00 94.94 199 GLU A O 1
ATOM 1615 N N . GLY A 1 200 ? -9.588 14.214 22.822 1.00 93.00 200 GLY A N 1
ATOM 1616 C CA . GLY A 1 200 ? -9.555 15.668 22.664 1.00 93.00 200 GLY A CA 1
ATOM 1617 C C . GLY A 1 200 ? -8.268 16.339 23.160 1.00 93.00 200 GLY A C 1
ATOM 1618 O O . GLY A 1 200 ? -8.205 17.566 23.216 1.00 93.00 200 GLY A O 1
ATOM 1619 N N . SER A 1 201 ? -7.225 15.571 23.495 1.00 93.81 201 SER A N 1
ATOM 1620 C CA . SER A 1 201 ? -5.920 16.096 23.927 1.00 93.81 201 SER A CA 1
ATOM 1621 C C . SER A 1 201 ? -4.995 16.469 22.762 1.00 93.81 201 SER A C 1
ATOM 1623 O O . SER A 1 201 ? -3.956 17.101 22.968 1.00 93.81 201 SER A O 1
ATOM 1625 N N . ARG A 1 202 ? -5.383 16.130 21.526 1.00 93.69 202 ARG A N 1
ATOM 1626 C CA . ARG A 1 202 ? -4.635 16.415 20.296 1.00 93.69 202 ARG A CA 1
ATOM 1627 C C . ARG A 1 202 ? -5.546 16.838 19.146 1.00 93.69 202 ARG A C 1
ATOM 1629 O O . ARG A 1 202 ? -6.698 16.432 19.059 1.00 93.69 202 ARG A O 1
ATOM 1636 N N . SER A 1 203 ? -5.008 17.635 18.221 1.00 92.62 203 SER A N 1
ATOM 1637 C CA . SER A 1 203 ? -5.703 17.994 16.982 1.00 92.62 203 SER A CA 1
ATOM 1638 C C . SER A 1 203 ? -5.659 16.869 15.940 1.00 92.62 203 SER A C 1
ATOM 1640 O O . SER A 1 203 ? -4.679 16.137 15.818 1.00 92.62 203 SER A O 1
ATOM 1642 N N . LEU A 1 204 ? -6.712 16.780 15.127 1.00 90.06 204 LEU A N 1
ATOM 1643 C CA . LEU A 1 204 ? -6.900 15.768 14.079 1.00 90.06 204 LEU A CA 1
ATOM 1644 C C . LEU A 1 204 ? -5.798 15.738 12.994 1.00 90.06 204 LEU A C 1
ATOM 1646 O O . LEU A 1 204 ? -5.664 14.753 12.270 1.00 90.06 204 LEU A O 1
ATOM 1650 N N . ASN A 1 205 ? -4.985 16.791 12.876 1.00 92.69 205 ASN A N 1
ATOM 1651 C CA . ASN A 1 205 ? -3.929 16.905 11.868 1.00 92.69 205 ASN A CA 1
ATOM 1652 C C . ASN A 1 205 ? -2.693 16.065 12.241 1.00 92.69 205 ASN A C 1
ATOM 1654 O O . ASN A 1 205 ? -1.648 16.594 12.619 1.00 92.69 205 ASN A O 1
ATOM 1658 N N . ILE A 1 206 ? -2.824 14.740 12.156 1.00 91.81 206 ILE A N 1
ATOM 1659 C CA . ILE A 1 206 ? -1.760 13.778 12.482 1.00 91.81 206 ILE A CA 1
ATOM 1660 C C . ILE A 1 206 ? -0.734 13.667 11.338 1.00 91.81 206 ILE A C 1
ATOM 1662 O O . ILE A 1 206 ? 0.437 13.380 11.587 1.00 91.81 206 ILE A O 1
ATOM 1666 N N . SER A 1 207 ? -1.154 13.895 10.091 1.00 92.19 207 SER A N 1
ATOM 1667 C CA . SER A 1 207 ? -0.306 13.904 8.893 1.00 92.19 207 SER A CA 1
ATOM 1668 C C . SER A 1 207 ? -0.213 15.301 8.275 1.00 92.19 207 SER A C 1
ATOM 1670 O O . SER A 1 207 ? -1.130 16.108 8.401 1.00 92.19 207 SER A O 1
ATOM 1672 N N . GLU A 1 208 ? 0.865 15.574 7.541 1.00 94.00 208 GLU A N 1
ATOM 1673 C CA . GLU A 1 208 ? 0.936 16.733 6.636 1.00 94.00 208 GLU A CA 1
ATOM 1674 C C . GLU A 1 208 ? 0.027 16.550 5.406 1.00 94.00 208 GLU A C 1
ATOM 1676 O O . GLU A 1 208 ? -0.359 17.515 4.746 1.00 94.00 208 GLU A O 1
ATOM 1681 N N . ASP A 1 209 ? -0.347 15.306 5.101 1.00 95.75 209 ASP A N 1
ATOM 1682 C CA . ASP A 1 209 ? -1.235 14.974 3.999 1.00 95.75 209 ASP A CA 1
ATOM 1683 C C . ASP A 1 209 ? -2.706 15.136 4.411 1.00 95.75 209 ASP A C 1
ATOM 1685 O O . ASP A 1 209 ? -3.265 14.364 5.197 1.00 95.75 209 ASP A O 1
ATOM 1689 N N . THR A 1 210 ? -3.352 16.146 3.831 1.00 96.00 210 THR A N 1
ATOM 1690 C CA . THR A 1 210 ? -4.760 16.465 4.105 1.00 96.00 210 THR A CA 1
ATOM 1691 C C . THR A 1 210 ? -5.732 15.346 3.723 1.00 96.00 210 THR A C 1
ATOM 1693 O O . THR A 1 210 ? -6.775 15.216 4.361 1.00 96.00 210 THR A O 1
ATOM 1696 N N . VAL A 1 211 ? -5.417 14.520 2.719 1.00 96.81 211 VAL A N 1
ATOM 1697 C CA . VAL A 1 211 ? -6.273 13.391 2.325 1.00 96.81 211 VAL A CA 1
ATOM 1698 C C . VAL A 1 211 ? -6.196 12.293 3.379 1.00 96.81 211 VAL A C 1
ATOM 1700 O O . VAL A 1 211 ? -7.227 11.758 3.784 1.00 96.81 211 VAL A O 1
ATOM 1703 N N . LEU A 1 212 ? -4.995 12.015 3.897 1.00 96.62 212 LEU A N 1
ATOM 1704 C CA . LEU A 1 212 ? -4.827 11.052 4.985 1.00 96.62 212 LEU A CA 1
ATOM 1705 C C . LEU A 1 212 ? -5.549 11.508 6.259 1.00 96.62 212 LEU A C 1
ATOM 1707 O O . LEU A 1 212 ? -6.215 10.692 6.892 1.00 96.62 212 LEU A O 1
ATOM 1711 N N . ASN A 1 213 ? -5.497 12.801 6.599 1.00 97.06 213 ASN A N 1
ATOM 1712 C CA . ASN A 1 213 ? -6.249 13.331 7.744 1.00 97.06 213 ASN A CA 1
ATOM 1713 C C . ASN A 1 213 ? -7.765 13.162 7.577 1.00 97.06 213 ASN A C 1
ATOM 1715 O O . ASN A 1 213 ? -8.431 12.804 8.543 1.00 97.06 213 ASN A O 1
ATOM 1719 N N . LYS A 1 214 ? -8.313 13.324 6.364 1.00 97.50 214 LYS A N 1
ATOM 1720 C CA . LYS A 1 214 ? -9.742 13.069 6.094 1.00 97.50 214 LYS A CA 1
ATOM 1721 C C . LYS A 1 214 ? -10.130 11.605 6.291 1.00 97.50 214 LYS A C 1
ATOM 1723 O O . LYS A 1 214 ? -11.216 11.321 6.788 1.00 97.50 214 LYS A O 1
ATOM 1728 N N . PHE A 1 215 ? -9.260 10.665 5.921 1.00 97.75 215 PHE A N 1
ATOM 1729 C CA . PHE A 1 215 ? -9.504 9.248 6.200 1.00 97.75 215 PHE A CA 1
ATOM 1730 C C . PHE A 1 215 ? -9.503 8.968 7.706 1.00 97.75 215 PHE A C 1
ATOM 1732 O O . PHE A 1 215 ? -10.400 8.292 8.206 1.00 97.75 215 PHE A O 1
ATOM 1739 N N . ILE A 1 216 ? -8.553 9.542 8.446 1.00 97.31 216 ILE A N 1
ATOM 1740 C CA . ILE A 1 216 ? -8.501 9.420 9.909 1.00 97.31 216 ILE A CA 1
ATOM 1741 C C . ILE A 1 216 ? -9.767 10.011 10.542 1.00 97.31 216 ILE A C 1
ATOM 1743 O O . ILE A 1 216 ? -10.394 9.361 11.371 1.00 97.31 216 ILE A O 1
ATOM 1747 N N . GLU A 1 217 ? -10.183 11.200 10.110 1.00 96.94 217 GLU A N 1
ATOM 1748 C CA . GLU A 1 217 ? -11.405 11.860 10.573 1.00 96.94 217 GLU A CA 1
ATOM 1749 C C . GLU A 1 217 ? -12.638 10.993 10.350 1.00 96.94 217 GLU A C 1
ATOM 1751 O O . GLU A 1 217 ? -13.385 10.727 11.287 1.00 96.94 217 GLU A O 1
ATOM 1756 N N . ARG A 1 218 ? -12.822 10.489 9.124 1.00 97.12 218 ARG A N 1
ATOM 1757 C CA . ARG A 1 218 ? -13.936 9.601 8.777 1.00 97.12 218 ARG A CA 1
ATOM 1758 C C . ARG A 1 218 ? -13.937 8.345 9.646 1.00 97.12 218 ARG A C 1
ATOM 1760 O O . ARG A 1 218 ? -14.996 7.932 10.111 1.00 97.12 218 ARG A O 1
ATOM 1767 N N . SER A 1 219 ? -12.763 7.763 9.885 1.00 97.12 219 SER A N 1
ATOM 1768 C CA . SER A 1 219 ? -12.599 6.603 10.761 1.00 97.12 219 SER A CA 1
ATOM 1769 C C . SER A 1 219 ? -13.011 6.919 12.203 1.00 97.12 219 SER A C 1
ATOM 1771 O O . SER A 1 219 ? -13.764 6.156 12.803 1.00 97.12 219 SER A O 1
ATOM 1773 N N . ILE A 1 220 ? -12.564 8.050 12.756 1.00 96.31 220 ILE A N 1
ATOM 1774 C CA . ILE A 1 220 ? -12.899 8.481 14.122 1.00 96.31 220 ILE A CA 1
ATOM 1775 C C . ILE A 1 220 ? -14.393 8.789 14.247 1.00 96.31 220 ILE A C 1
ATOM 1777 O O . ILE A 1 220 ? -15.029 8.322 15.185 1.00 96.31 220 ILE A O 1
ATOM 1781 N N . LEU A 1 221 ? -14.978 9.514 13.290 1.00 95.62 221 LEU A N 1
ATOM 1782 C CA . LEU A 1 221 ? -16.408 9.839 13.289 1.00 95.62 221 LEU A CA 1
ATOM 1783 C C . LEU A 1 221 ? -17.286 8.587 13.223 1.00 95.62 221 LEU A C 1
ATOM 1785 O O . LEU A 1 221 ? -18.354 8.547 13.830 1.00 95.62 221 LEU A O 1
ATOM 1789 N N . ARG A 1 222 ? -16.846 7.569 12.478 1.00 95.50 222 ARG A N 1
ATOM 1790 C CA . ARG A 1 222 ? -17.607 6.332 12.298 1.00 95.50 222 ARG A CA 1
ATOM 1791 C C . ARG A 1 222 ? -17.467 5.368 13.471 1.00 95.50 222 ARG A C 1
ATOM 1793 O O . ARG A 1 222 ? -18.460 4.777 13.888 1.00 95.50 222 ARG A O 1
ATOM 1800 N N . PHE A 1 223 ? -16.248 5.167 13.960 1.00 94.25 223 PHE A N 1
ATOM 1801 C CA . PHE A 1 223 ? -15.941 4.091 14.904 1.00 94.25 223 PHE A CA 1
ATOM 1802 C C . PHE A 1 223 ? -15.617 4.597 16.316 1.00 94.25 223 PHE A C 1
ATOM 1804 O O . PHE A 1 223 ? -15.833 3.869 17.283 1.00 94.25 223 PHE A O 1
ATOM 1811 N N . GLY A 1 224 ? -15.151 5.838 16.473 1.00 93.06 224 GLY A N 1
ATOM 1812 C CA . GLY A 1 224 ? -14.789 6.416 17.769 1.00 93.06 224 GLY A CA 1
ATOM 1813 C C . GLY A 1 224 ? -13.805 5.536 18.545 1.00 93.06 224 GLY A C 1
ATOM 1814 O O . GLY A 1 224 ? -12.833 5.025 17.986 1.00 93.06 224 GLY A O 1
ATOM 1815 N N . SER A 1 225 ? -14.089 5.309 19.829 1.00 91.62 225 SER A N 1
ATOM 1816 C CA . SER A 1 225 ? -13.289 4.433 20.695 1.00 91.62 225 SER A CA 1
ATOM 1817 C C . SER A 1 225 ? -13.297 2.960 20.267 1.00 91.62 225 SER A C 1
ATOM 1819 O O . SER A 1 225 ? -12.334 2.254 20.560 1.00 91.62 225 SER A O 1
ATOM 1821 N N . LYS A 1 226 ? -14.299 2.509 19.493 1.00 91.12 226 LYS A N 1
ATOM 1822 C CA . LYS A 1 226 ? -14.389 1.119 19.002 1.00 91.12 226 LYS A CA 1
ATOM 1823 C C . LYS A 1 226 ? -13.260 0.733 18.048 1.00 91.12 226 LYS A C 1
ATOM 1825 O O . LYS A 1 226 ? -13.062 -0.442 17.748 1.00 91.12 226 LYS A O 1
ATOM 1830 N N . LEU A 1 227 ? -12.482 1.704 17.559 1.00 92.44 227 LEU A N 1
ATOM 1831 C CA . LEU A 1 227 ? -11.248 1.416 16.822 1.00 92.44 227 LEU A CA 1
ATOM 1832 C C . LEU A 1 227 ? -10.293 0.525 17.625 1.00 92.44 227 LEU A C 1
ATOM 1834 O O . LEU A 1 227 ? -9.606 -0.303 17.027 1.00 92.44 227 LEU A O 1
ATOM 1838 N N . PHE A 1 228 ? -10.303 0.659 18.951 1.00 93.00 228 PHE A N 1
ATOM 1839 C CA . PHE A 1 228 ? -9.415 -0.041 19.875 1.00 93.00 228 PHE A CA 1
ATOM 1840 C C . PHE A 1 228 ? -10.052 -1.270 20.530 1.00 93.00 228 PHE A C 1
ATOM 1842 O O . PHE A 1 228 ? -9.438 -1.857 21.421 1.00 93.00 228 PHE A O 1
ATOM 1849 N N . ASP A 1 229 ? -11.252 -1.673 20.098 1.00 89.25 229 ASP A N 1
ATOM 1850 C CA . ASP A 1 229 ? -11.880 -2.896 20.589 1.00 89.25 229 ASP A CA 1
ATOM 1851 C C . ASP A 1 229 ? -10.960 -4.089 20.299 1.00 89.25 229 ASP A C 1
ATOM 1853 O O . ASP A 1 229 ? -10.571 -4.344 19.154 1.00 89.25 229 ASP A O 1
ATOM 1857 N N . LEU A 1 230 ? -10.587 -4.807 21.360 1.00 79.12 230 LEU A N 1
ATOM 1858 C CA . LEU A 1 230 ? -9.725 -5.974 21.256 1.00 79.12 230 LEU A CA 1
ATOM 1859 C C . LEU A 1 230 ? -10.522 -7.148 20.700 1.00 79.12 230 LEU A C 1
ATOM 1861 O O . LEU A 1 230 ? -11.550 -7.551 21.244 1.00 79.12 230 LEU A O 1
ATOM 1865 N N . VAL A 1 231 ? -10.000 -7.733 19.632 1.00 76.19 231 VAL A N 1
ATOM 1866 C CA . VAL A 1 231 ? -10.472 -9.016 19.128 1.00 76.19 231 VAL A CA 1
ATOM 1867 C C . VAL A 1 231 ? -9.695 -10.088 19.876 1.00 76.19 231 VAL A C 1
ATOM 1869 O O . VAL A 1 231 ? -8.483 -10.200 19.704 1.00 76.19 231 VAL A O 1
ATOM 1872 N N . GLU A 1 232 ? -10.376 -10.838 20.745 1.00 66.62 232 GLU A N 1
ATOM 1873 C CA . GLU A 1 232 ? -9.763 -11.963 21.455 1.00 66.62 232 GLU A CA 1
ATOM 1874 C C . GLU A 1 232 ? -9.091 -12.904 20.448 1.00 66.62 232 GLU A C 1
ATOM 1876 O O . GLU A 1 232 ? -9.740 -13.461 19.558 1.00 66.62 232 GLU A O 1
ATOM 1881 N N . VAL A 1 233 ? -7.777 -13.056 20.588 1.00 55.91 233 VAL A N 1
ATOM 1882 C CA . VAL A 1 233 ? -7.025 -14.131 19.953 1.00 55.91 233 VAL A CA 1
ATOM 1883 C C . VAL A 1 233 ? -7.097 -15.278 20.947 1.00 55.91 233 VAL A C 1
ATOM 1885 O O . VAL A 1 233 ? -6.534 -15.162 22.035 1.00 55.91 233 VAL A O 1
ATOM 1888 N N . GLU A 1 234 ? -7.852 -16.334 20.640 1.00 51.94 234 GLU A N 1
ATOM 1889 C CA . GLU A 1 234 ? -7.822 -17.540 21.471 1.00 51.94 234 GLU A CA 1
ATOM 1890 C C . GLU A 1 234 ? -6.363 -17.996 21.572 1.00 51.94 234 GLU A C 1
ATOM 1892 O O . GLU A 1 234 ? -5.718 -18.291 20.565 1.00 51.94 234 GLU A O 1
ATOM 1897 N N . GLY A 1 235 ? -5.813 -17.957 22.788 1.00 43.75 235 GLY A N 1
ATOM 1898 C CA . GLY A 1 235 ? -4.519 -18.552 23.067 1.00 43.75 235 GLY A CA 1
ATOM 1899 C C . GLY A 1 235 ? -4.664 -20.054 22.894 1.00 43.75 235 GLY A C 1
ATOM 1900 O O . GLY A 1 235 ? -5.453 -20.673 23.605 1.00 43.75 235 GLY A O 1
ATOM 1901 N N . GLU A 1 236 ? -3.939 -20.629 21.939 1.00 40.44 236 GLU A N 1
ATOM 1902 C CA . GLU A 1 236 ? -3.770 -22.077 21.876 1.00 40.44 236 GLU A CA 1
ATOM 1903 C C . GLU A 1 236 ? -3.165 -22.539 23.213 1.00 40.44 236 GLU A C 1
ATOM 1905 O O . GLU A 1 236 ? -2.076 -22.101 23.599 1.00 40.44 236 GLU A O 1
ATOM 1910 N N . GLY A 1 237 ? -3.931 -23.349 23.949 1.00 34.91 237 GLY A N 1
ATOM 1911 C CA . GLY A 1 237 ? -3.449 -24.140 25.082 1.00 34.91 237 GLY A CA 1
ATOM 1912 C C . GLY A 1 237 ? -2.748 -25.409 24.625 1.00 34.91 237 GLY A C 1
ATOM 1913 O O . GLY A 1 237 ? -3.046 -25.882 23.504 1.00 34.91 237 GLY A O 1
#

pLDDT: mean 85.01, std 16.48, range [34.91, 98.56]

Foldseek 3Di:
DPPPLCVVAVPPDDADPVQFDDDPDRDTDHVVQLCVQVVDDPPDDLPQAEALDEDEDELLLLLLLCQPPVVLSLVVCVVSVVVLLVVSVVSQVVCQVCVCPPPVPSCVRHVHCQNHASEYEYACQQNSQQLSQNARRCVDPVNVVVVSVVVSSNVVSQVVSCVVVVHHYYYDHDPCVPPRVVSVVVVVVVVVQLVCVLVVVDDLCPDPDPVVSVSSVVSCVVQPPVSPVGRDHPPDD

Radius of gyration: 20.13 Å; chains: 1; bounding box: 45×48×55 Å